Protein AF-A6LJ51-F1 (afdb_monomer_lite)

Organism: Thermosipho melanesiensis (strain DSM 12029 / CIP 104789 / BI429) (NCBI:txid391009)

Radius of gyration: 31.96 Å; chains: 1; bounding box: 92×56×86 Å

Sequence (363 aa):
MKKLIILIITIVSLFVFSISKNEIINISKENPELAWEKFLEYVLENPTDTSIESLGKKIKLKIELKNKNELSFFIREDINGLRNYVKETNPSTYVLNLIDIFFPQIYKMLKNTIEHPAYETFLEDIIFLKIITPRIDVKKAAISLTNFFLKYPTMLTFNVITLFKEKPFSKELGFNILNYIVQNINEFSEKQYPILKRIVDFSKKIGGTYTSKYIQDLEKYVQILNNLENSNVENINLLKSEINNLTIKKNRLISLAEKYSPKATTPLLTPQKDKENQVKHSNNILIILLFILLILIFSFRIIRFYIFYSFGLKTLAAKTYKKIVEKDPMNEEKHLKLAQLYEEAGMYYEALEEYNLIKRLKI

InterPro domains:
  IPR011990 Tetratricopeptide-like helical domain superfamily [G3DSA:1.25.40.10] (282-362)
  IPR011990 Tetratricopeptide-like helical domain superfamily [SSF48452] (306-358)

Foldseek 3Di:
DVVVVVVVVVVVVVVPDPDDPVNLLQCQLPPLVVSLVSLVSNCVVCVPPPCSVLSNVLSVVSVVCVPPPLCSCLSNLPVVSVLVSLVVDQDDPVVLVSCVSSPVCLLVVCQCCQLANDPVCNVSSLSCLSRDAHDYDLLSSLVNVLVVCLVPVVSLDPVSLVSLAPHPCLQVSLQNNVVVCVVCVQVDDPVSLVSSLSSNVSSVSNNYDDDDLLNVLSVLLVVLVVCLVVVVPPDLVVSVVSLVPRPGDRPVSVVSSVVVDDDDDDDDDDDDDDDDDDDDDDDCPVVVVVVVVVVVQCVDLVSVLVVCVVVLVLVSNLVSLVVVCVVPVLDLVSLQVSLVSCVSVVVNVSSVVSVVSSVVSVD

pLDDT: mean 86.5, std 16.35, range [24.02, 98.81]

Structure (mmCIF, N/CA/C/O backbone):
data_AF-A6LJ51-F1
#
_entry.id   AF-A6LJ51-F1
#
loop_
_atom_site.group_PDB
_atom_site.id
_atom_site.type_symbol
_atom_site.label_atom_id
_atom_site.label_alt_id
_atom_site.label_comp_id
_atom_site.label_asym_id
_atom_site.label_entity_id
_atom_site.label_seq_id
_atom_site.pdbx_PDB_ins_code
_atom_site.Cartn_x
_atom_site.Cartn_y
_atom_site.Cartn_z
_atom_site.occupancy
_atom_site.B_iso_or_equiv
_atom_site.auth_seq_id
_atom_site.auth_comp_id
_atom_site.auth_asym_id
_atom_site.auth_atom_id
_atom_site.pdbx_PDB_model_num
ATOM 1 N N . MET A 1 1 ? 38.443 36.590 -46.850 1.00 60.03 1 MET A N 1
ATOM 2 C CA . MET A 1 1 ? 37.109 36.465 -46.215 1.00 60.03 1 MET A CA 1
ATOM 3 C C . MET A 1 1 ? 36.311 35.251 -46.699 1.00 60.03 1 MET A C 1
ATOM 5 O O . MET A 1 1 ? 36.031 34.408 -45.863 1.00 60.03 1 MET A O 1
ATOM 9 N N . LYS A 1 2 ? 36.028 35.058 -48.002 1.00 66.25 2 LYS A N 1
ATOM 10 C CA . LYS A 1 2 ? 35.292 33.864 -48.501 1.00 66.25 2 LYS A CA 1
ATOM 11 C C . LYS A 1 2 ? 35.873 32.507 -48.058 1.00 66.25 2 LYS A C 1
ATOM 13 O O . LYS A 1 2 ? 35.119 31.654 -47.618 1.00 66.25 2 LYS A O 1
ATOM 18 N N . LYS A 1 3 ? 37.200 32.322 -48.104 1.00 70.38 3 LYS A N 1
ATOM 19 C CA . LYS A 1 3 ? 37.853 31.074 -47.652 1.00 70.38 3 LYS A CA 1
ATOM 20 C C . LYS A 1 3 ? 37.710 30.819 -46.143 1.00 70.38 3 LYS A C 1
ATOM 22 O O . LYS A 1 3 ? 37.587 29.674 -45.744 1.00 70.38 3 LYS A O 1
ATOM 27 N N . LEU A 1 4 ? 37.675 31.878 -45.329 1.00 71.44 4 LEU A N 1
ATOM 28 C CA . LEU A 1 4 ? 37.478 31.785 -43.878 1.00 71.44 4 LEU A CA 1
ATOM 29 C C . LEU A 1 4 ? 36.023 31.420 -43.545 1.00 71.44 4 LEU A C 1
ATOM 31 O O . LEU A 1 4 ? 35.783 30.587 -42.687 1.00 71.44 4 LEU A O 1
ATOM 35 N N . ILE A 1 5 ? 35.062 31.994 -44.277 1.00 77.75 5 ILE A N 1
ATOM 36 C CA . ILE A 1 5 ? 33.634 31.673 -44.145 1.00 77.75 5 ILE A CA 1
ATOM 37 C C . ILE A 1 5 ? 33.363 30.226 -44.572 1.00 77.75 5 ILE A C 1
ATOM 39 O O . ILE A 1 5 ? 32.655 29.519 -43.872 1.00 77.75 5 ILE A O 1
ATOM 43 N N . ILE A 1 6 ? 33.966 29.760 -45.671 1.00 78.31 6 ILE A N 1
ATOM 44 C CA . ILE A 1 6 ? 33.846 28.361 -46.108 1.00 78.31 6 ILE A CA 1
ATOM 45 C C . ILE A 1 6 ? 34.468 27.420 -45.074 1.00 78.31 6 ILE A C 1
ATOM 47 O O . ILE A 1 6 ? 33.825 26.443 -44.723 1.00 78.31 6 ILE A O 1
ATOM 51 N N . LEU A 1 7 ? 35.650 27.748 -44.533 1.00 75.44 7 LEU A N 1
ATOM 52 C CA . LEU A 1 7 ? 36.296 26.962 -43.479 1.00 75.44 7 LEU A CA 1
ATOM 53 C C . LEU A 1 7 ? 35.416 26.876 -42.221 1.00 75.44 7 LEU A C 1
ATOM 55 O O . LEU A 1 7 ? 35.225 25.789 -41.686 1.00 75.44 7 LEU A O 1
ATOM 59 N N . ILE A 1 8 ? 34.834 27.999 -41.788 1.00 72.25 8 ILE A N 1
ATOM 60 C CA . ILE A 1 8 ? 33.910 28.052 -40.649 1.00 72.25 8 ILE A CA 1
ATOM 61 C C . ILE A 1 8 ? 32.641 27.249 -40.947 1.00 72.25 8 ILE A C 1
ATOM 63 O O . ILE A 1 8 ? 32.215 26.501 -40.085 1.00 72.25 8 ILE A O 1
ATOM 67 N N . ILE A 1 9 ? 32.069 27.320 -42.152 1.00 68.38 9 ILE A N 1
ATOM 68 C CA . ILE A 1 9 ? 30.890 26.523 -42.532 1.00 68.38 9 ILE A CA 1
ATOM 69 C C . ILE A 1 9 ? 31.222 25.026 -42.577 1.00 68.38 9 ILE A C 1
ATOM 71 O O . ILE A 1 9 ? 30.422 24.232 -42.098 1.00 68.38 9 ILE A O 1
ATOM 75 N N . THR A 1 10 ? 32.400 24.628 -43.072 1.00 60.81 10 THR A N 1
ATOM 76 C CA . THR A 1 10 ? 32.834 23.221 -43.053 1.00 60.81 10 THR A CA 1
ATOM 77 C C . THR A 1 10 ? 33.123 22.718 -41.641 1.00 60.81 10 THR A C 1
ATOM 79 O O . THR A 1 10 ? 32.736 21.606 -41.301 1.00 60.81 10 THR A O 1
ATOM 82 N N . ILE A 1 11 ? 33.738 23.542 -40.788 1.00 59.09 11 ILE A N 1
ATOM 83 C CA . ILE A 1 11 ? 33.973 23.210 -39.377 1.00 59.09 11 ILE A CA 1
ATOM 84 C C . ILE A 1 11 ? 32.634 23.120 -38.643 1.00 59.09 11 ILE A C 1
ATOM 86 O O . ILE A 1 11 ? 32.387 22.140 -37.958 1.00 59.09 11 ILE A O 1
ATOM 90 N N . VAL A 1 12 ? 31.728 24.077 -38.847 1.00 55.81 12 VAL A N 1
ATOM 91 C CA . VAL A 1 12 ? 30.377 24.048 -38.277 1.00 55.81 12 VAL A CA 1
ATOM 92 C C . VAL A 1 12 ? 29.622 22.814 -38.772 1.00 55.81 12 VAL A C 1
ATOM 94 O O . VAL A 1 12 ? 29.048 22.128 -37.943 1.00 55.81 12 VAL A O 1
ATOM 97 N N . SER A 1 13 ? 29.704 22.436 -40.055 1.00 53.69 13 SER A N 1
ATOM 98 C CA . SER A 1 13 ? 29.078 21.206 -40.575 1.00 53.69 13 SER A CA 1
ATOM 99 C C . SER A 1 13 ? 29.668 19.906 -40.019 1.00 53.69 13 SER A C 1
ATOM 101 O O . SER A 1 13 ? 28.963 18.908 -39.986 1.00 53.69 13 SER A O 1
ATOM 103 N N . LEU A 1 14 ? 30.922 19.917 -39.551 1.00 51.31 14 LEU A N 1
ATOM 104 C CA . LEU A 1 14 ? 31.523 18.790 -38.825 1.00 51.31 14 LEU A CA 1
ATOM 105 C C . LEU A 1 14 ? 31.030 18.705 -37.368 1.00 51.31 14 LEU A C 1
ATOM 107 O O . LEU A 1 14 ? 31.178 17.663 -36.742 1.00 51.31 14 LEU A O 1
ATOM 111 N N . PHE A 1 15 ? 30.439 19.781 -36.835 1.00 50.44 15 PHE A N 1
ATOM 112 C CA . PHE A 1 15 ? 29.876 19.854 -35.482 1.00 50.44 15 PHE A CA 1
ATOM 113 C C . PHE A 1 15 ? 28.337 19.883 -35.446 1.00 50.44 15 PHE A C 1
ATOM 115 O O . PHE A 1 15 ? 27.762 19.837 -34.358 1.00 50.44 15 PHE A O 1
ATOM 122 N N . VAL A 1 16 ? 27.645 19.966 -36.590 1.00 48.97 16 VAL A N 1
ATOM 123 C CA . VAL A 1 16 ? 26.177 19.918 -36.618 1.00 48.97 16 VAL A CA 1
ATOM 124 C C . VAL A 1 16 ? 25.738 18.457 -36.741 1.00 48.97 16 VAL A C 1
ATOM 126 O O . VAL A 1 16 ? 25.918 17.841 -37.785 1.00 48.97 16 VAL A O 1
ATOM 129 N N . PHE A 1 17 ? 25.119 17.960 -35.667 1.00 56.97 17 PHE A N 1
ATOM 130 C CA . PHE A 1 17 ? 24.473 16.648 -35.508 1.00 56.97 17 PHE A CA 1
ATOM 131 C C . PHE A 1 17 ? 25.350 15.472 -35.052 1.00 56.97 17 PHE A C 1
ATOM 133 O O . PHE A 1 17 ? 25.113 14.349 -35.493 1.00 56.97 17 PHE A O 1
ATOM 140 N N . SER A 1 18 ? 26.277 15.663 -34.102 1.00 67.81 18 SER A N 1
ATOM 141 C CA . SER A 1 18 ? 26.641 14.513 -33.261 1.00 67.81 18 SER A CA 1
ATOM 142 C C . SER A 1 18 ? 25.390 14.086 -32.490 1.00 67.81 18 SER A C 1
ATOM 144 O O . SER A 1 18 ? 24.811 14.863 -31.723 1.00 67.81 18 SER A O 1
ATOM 146 N N . ILE A 1 19 ? 24.897 12.883 -32.778 1.00 82.38 19 ILE A N 1
ATOM 147 C CA . ILE A 1 19 ? 23.654 12.405 -32.182 1.00 82.38 19 ILE A CA 1
ATOM 148 C C . ILE A 1 19 ? 23.855 12.225 -30.680 1.00 82.38 19 ILE A C 1
ATOM 150 O O . ILE A 1 19 ? 24.812 11.597 -30.228 1.00 82.38 19 ILE A O 1
ATOM 154 N N . SER A 1 20 ? 22.965 12.789 -29.871 1.00 89.38 20 SER A N 1
ATOM 155 C CA . SER A 1 20 ? 23.121 12.692 -28.423 1.00 89.38 20 SER A CA 1
ATOM 156 C C . SER A 1 20 ? 22.615 11.351 -27.893 1.00 89.38 20 SER A C 1
ATOM 158 O O . SER A 1 20 ? 21.686 10.734 -28.421 1.00 89.38 20 SER A 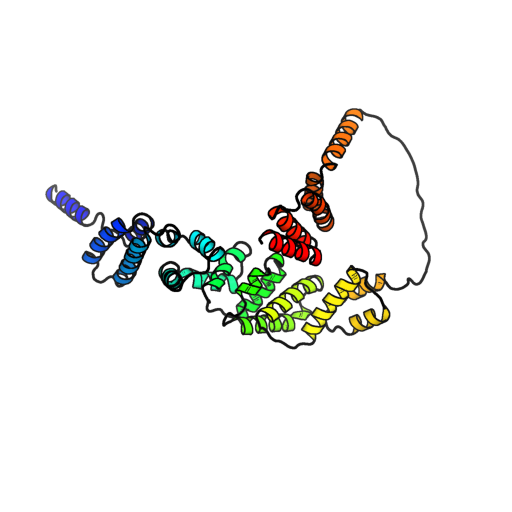O 1
ATOM 160 N N . LYS A 1 21 ? 23.145 10.932 -26.740 1.00 90.69 21 LYS A N 1
ATOM 161 C CA . LYS A 1 21 ? 22.642 9.754 -26.022 1.00 90.69 21 LYS A CA 1
ATOM 162 C C . LYS A 1 21 ? 21.133 9.813 -25.759 1.00 90.69 21 LYS A C 1
ATOM 164 O O . LYS A 1 21 ? 20.436 8.807 -25.861 1.00 90.69 21 LYS A O 1
ATOM 169 N N . ASN A 1 22 ? 20.627 10.994 -25.406 1.00 92.06 22 ASN A N 1
ATOM 170 C CA . ASN A 1 22 ? 19.210 11.191 -25.109 1.00 92.06 22 ASN A CA 1
ATOM 171 C C . ASN A 1 22 ? 18.344 11.062 -26.367 1.00 92.06 22 ASN A C 1
ATOM 173 O O . ASN A 1 22 ? 17.251 10.503 -26.291 1.00 92.06 22 ASN A O 1
ATOM 177 N N . GLU A 1 23 ? 18.838 11.521 -27.517 1.00 92.94 23 GLU A N 1
ATOM 178 C CA . GLU A 1 23 ? 18.173 11.318 -28.806 1.00 92.94 23 GLU A CA 1
ATOM 179 C C . GLU A 1 23 ? 18.097 9.833 -29.152 1.00 92.94 23 GLU A C 1
ATOM 181 O O . GLU A 1 23 ? 17.008 9.347 -29.446 1.00 92.94 23 GLU A O 1
ATOM 186 N N . ILE A 1 24 ? 19.192 9.081 -29.000 1.00 95.19 24 ILE A N 1
ATOM 187 C CA . ILE A 1 24 ? 19.196 7.621 -29.203 1.00 95.19 24 ILE A CA 1
ATOM 188 C C . ILE A 1 24 ? 18.179 6.938 -28.282 1.00 95.19 24 ILE A C 1
ATOM 190 O O . ILE A 1 24 ? 17.400 6.093 -28.727 1.00 95.19 24 ILE A O 1
ATOM 194 N N . ILE A 1 25 ? 18.144 7.314 -26.999 1.00 93.81 25 ILE A N 1
ATOM 195 C CA . ILE A 1 25 ? 17.174 6.774 -26.037 1.00 93.81 25 ILE A CA 1
ATOM 196 C C . ILE A 1 25 ? 15.740 7.067 -26.491 1.00 93.81 25 ILE A C 1
ATOM 198 O O . ILE A 1 25 ? 14.900 6.169 -26.429 1.00 93.81 25 ILE A O 1
ATOM 202 N N . ASN A 1 26 ? 15.454 8.280 -26.962 1.00 94.81 26 ASN A N 1
ATOM 203 C CA . ASN A 1 26 ? 14.120 8.655 -27.427 1.00 94.81 26 ASN A CA 1
ATOM 204 C C . ASN A 1 26 ? 13.730 7.900 -28.703 1.00 94.81 26 ASN A C 1
ATOM 206 O O . ASN A 1 26 ? 12.670 7.279 -28.717 1.00 94.81 26 ASN A O 1
ATOM 210 N N . ILE A 1 27 ? 14.612 7.841 -29.706 1.00 95.81 27 ILE A N 1
ATOM 211 C CA . ILE A 1 27 ? 14.395 7.054 -30.931 1.00 95.81 27 ILE A CA 1
ATOM 212 C C . ILE A 1 27 ? 14.143 5.586 -30.569 1.00 95.81 27 ILE A C 1
ATOM 214 O O . ILE A 1 27 ? 13.222 4.972 -31.097 1.00 95.81 27 ILE A O 1
ATOM 218 N N . SER A 1 28 ? 14.876 5.029 -29.598 1.00 96.12 28 SER A N 1
ATOM 219 C CA . SER A 1 28 ? 14.721 3.623 -29.195 1.00 96.12 28 SER A CA 1
ATOM 220 C C . SER A 1 28 ? 13.341 3.278 -28.630 1.00 96.12 28 SER A C 1
ATOM 222 O O . SER A 1 28 ? 13.012 2.098 -28.530 1.00 96.12 28 SER A O 1
ATOM 224 N N . LYS A 1 29 ? 12.543 4.270 -28.212 1.00 95.38 29 LYS A N 1
ATOM 225 C CA . LYS A 1 29 ? 11.173 4.052 -27.723 1.00 95.38 29 LYS A CA 1
ATOM 226 C C . LYS A 1 29 ? 10.162 3.862 -28.851 1.00 95.38 29 LYS A C 1
ATOM 228 O O . LYS A 1 29 ? 9.100 3.295 -28.605 1.00 95.38 29 LYS A O 1
ATOM 233 N N . GLU A 1 30 ? 10.503 4.302 -30.058 1.00 94.00 30 GLU A N 1
ATOM 234 C CA . GLU A 1 30 ? 9.640 4.255 -31.240 1.00 94.00 30 GLU A CA 1
ATOM 235 C C . GLU A 1 30 ? 10.188 3.285 -32.290 1.00 94.00 30 GLU A C 1
ATOM 237 O O . GLU A 1 30 ? 9.464 2.418 -32.776 1.00 94.00 30 GLU A O 1
ATOM 242 N N . ASN A 1 31 ? 11.483 3.386 -32.594 1.00 95.75 31 ASN A N 1
ATOM 243 C CA . ASN A 1 31 ? 12.178 2.564 -33.575 1.00 95.75 31 ASN A CA 1
ATOM 244 C C . ASN A 1 31 ? 13.532 2.061 -33.023 1.00 95.75 31 ASN A C 1
ATOM 246 O O . ASN A 1 31 ? 14.568 2.702 -33.220 1.00 95.75 31 ASN A O 1
ATOM 250 N N . PRO A 1 32 ? 13.546 0.904 -32.330 1.00 96.25 32 PRO A N 1
ATOM 251 C CA . PRO A 1 32 ? 14.765 0.314 -31.776 1.00 96.25 32 PRO A CA 1
ATOM 252 C C . PRO A 1 32 ? 15.856 -0.012 -32.807 1.00 96.25 32 PRO A C 1
ATOM 254 O O . PRO A 1 32 ? 17.032 0.036 -32.463 1.00 96.25 32 PRO A O 1
ATOM 257 N N . GLU A 1 33 ? 15.488 -0.335 -34.050 1.00 96.75 33 GLU A N 1
ATOM 258 C CA . GLU A 1 33 ? 16.441 -0.669 -35.122 1.00 96.75 33 GLU A CA 1
ATOM 259 C C . GLU A 1 33 ? 17.181 0.582 -35.596 1.00 96.75 33 GLU A C 1
ATOM 261 O O . GLU A 1 33 ? 18.410 0.602 -35.605 1.00 96.75 33 GLU A O 1
ATOM 266 N N . LEU A 1 34 ? 16.447 1.668 -35.859 1.00 96.44 34 LEU A N 1
ATOM 267 C CA . LEU A 1 34 ? 17.058 2.962 -36.169 1.00 96.44 34 LEU A CA 1
ATOM 268 C C . LEU A 1 34 ? 17.919 3.464 -35.001 1.00 96.44 34 LEU A C 1
ATOM 270 O O . LEU A 1 34 ? 19.009 3.994 -35.202 1.00 96.44 34 LEU A O 1
ATOM 274 N N . ALA A 1 35 ? 17.460 3.267 -33.763 1.00 96.75 35 ALA A N 1
ATOM 275 C CA . ALA A 1 35 ? 18.247 3.622 -32.587 1.00 96.75 35 ALA A CA 1
ATOM 276 C C . ALA A 1 35 ? 19.558 2.831 -32.493 1.00 96.75 35 ALA A C 1
ATOM 278 O O . ALA A 1 35 ? 20.544 3.365 -31.994 1.00 96.75 35 ALA A O 1
ATOM 279 N N . TRP A 1 36 ? 19.585 1.580 -32.959 1.00 97.25 36 TRP A N 1
ATOM 280 C CA . TRP A 1 36 ? 20.800 0.769 -32.995 1.00 97.25 36 TRP A CA 1
ATOM 281 C C . TRP A 1 36 ? 21.810 1.292 -34.013 1.00 97.25 36 TRP A C 1
ATOM 283 O O . TRP A 1 36 ? 22.983 1.423 -33.678 1.00 97.25 36 TRP A O 1
ATOM 293 N N . GLU A 1 37 ? 21.362 1.667 -35.211 1.00 96.00 37 GLU A N 1
ATOM 294 C CA . GLU A 1 37 ? 22.224 2.306 -36.217 1.00 96.00 37 GLU A CA 1
ATOM 295 C C . GLU A 1 37 ? 22.860 3.587 -35.658 1.00 96.00 37 GLU A C 1
ATOM 297 O O . GLU A 1 37 ? 24.080 3.750 -35.680 1.00 96.00 37 GLU A O 1
ATOM 302 N N . LYS A 1 38 ? 22.041 4.443 -35.036 1.00 94.38 38 LYS A N 1
ATOM 303 C CA . LYS A 1 38 ? 22.495 5.681 -34.388 1.00 94.38 38 LYS A CA 1
ATOM 304 C C . LYS A 1 38 ? 23.388 5.461 -33.174 1.00 94.38 38 LYS A C 1
ATOM 306 O O . LYS A 1 38 ? 24.302 6.240 -32.922 1.00 94.38 38 LYS A O 1
ATOM 311 N N . PHE A 1 39 ? 23.163 4.382 -32.438 1.00 96.19 39 PHE A N 1
ATOM 312 C CA . PHE A 1 39 ? 24.039 3.976 -31.351 1.00 96.19 39 PHE A CA 1
ATOM 313 C C . PHE A 1 39 ? 25.430 3.574 -31.853 1.00 96.19 39 PHE A C 1
ATOM 315 O O . PHE A 1 39 ? 26.415 3.971 -31.239 1.00 96.19 39 PHE A O 1
ATOM 322 N N . LEU A 1 40 ? 25.539 2.840 -32.965 1.00 94.38 40 LEU A N 1
ATOM 323 C CA . LEU A 1 40 ? 26.843 2.464 -33.526 1.00 94.38 40 LEU A CA 1
ATOM 324 C C . LEU A 1 40 ? 27.647 3.689 -33.987 1.00 94.38 40 LEU A C 1
ATOM 326 O O . LEU A 1 40 ? 28.847 3.745 -33.722 1.00 94.38 40 LEU A O 1
ATOM 330 N N . GLU A 1 41 ? 26.989 4.679 -34.602 1.00 92.00 41 GLU A N 1
ATOM 331 C CA . GLU A 1 41 ? 27.598 5.983 -34.923 1.00 92.00 41 GLU A CA 1
ATOM 332 C C . GLU A 1 41 ? 28.155 6.650 -33.648 1.00 92.00 41 GLU A C 1
ATOM 334 O O . GLU A 1 41 ? 29.338 6.986 -33.579 1.00 92.00 41 GLU A O 1
ATOM 339 N N . TYR A 1 42 ? 27.341 6.731 -32.589 1.00 92.88 42 TYR A N 1
ATOM 340 C CA . TYR A 1 42 ? 27.734 7.329 -31.308 1.00 92.88 42 TYR A CA 1
ATOM 341 C C . TYR A 1 42 ? 28.933 6.643 -30.640 1.00 92.88 42 TYR A C 1
ATOM 343 O O . TYR A 1 42 ? 29.777 7.323 -30.055 1.00 92.88 42 TYR A O 1
ATOM 351 N N . VAL A 1 43 ? 29.025 5.310 -30.716 1.00 93.38 43 VAL A N 1
ATOM 352 C CA . VAL A 1 43 ? 30.141 4.536 -30.138 1.00 93.38 43 VAL A CA 1
ATOM 353 C C . VAL A 1 43 ? 31.472 4.888 -30.797 1.00 93.38 43 VAL A C 1
ATOM 355 O O . VAL A 1 43 ? 32.483 4.989 -30.102 1.00 93.38 43 VAL A O 1
ATOM 358 N N . LEU A 1 44 ? 31.478 5.083 -32.118 1.00 90.06 44 LEU A N 1
ATOM 359 C CA . LEU A 1 44 ? 32.683 5.462 -32.858 1.00 90.06 44 LEU A CA 1
ATOM 360 C C . LEU A 1 44 ? 33.152 6.873 -32.488 1.00 90.06 44 LEU A C 1
ATOM 362 O O . LEU A 1 44 ? 34.354 7.112 -32.385 1.00 90.06 44 LEU A O 1
ATOM 366 N N . GLU A 1 45 ? 32.210 7.787 -32.258 1.00 88.88 45 GLU A N 1
ATOM 367 C CA . GLU A 1 45 ? 32.498 9.171 -31.872 1.00 88.88 45 GLU A CA 1
ATOM 368 C C . GLU A 1 45 ? 32.909 9.311 -30.397 1.00 88.88 45 GLU A C 1
ATOM 370 O O . GLU A 1 45 ? 33.682 10.206 -30.055 1.00 88.88 45 GLU A O 1
ATOM 375 N N . ASN A 1 46 ? 32.426 8.426 -29.516 1.00 90.00 46 ASN A N 1
ATOM 376 C CA . ASN A 1 46 ? 32.573 8.550 -28.061 1.00 90.00 46 ASN A CA 1
ATOM 377 C C . ASN A 1 46 ? 33.116 7.268 -27.391 1.00 90.00 46 ASN A C 1
ATOM 379 O O . ASN A 1 46 ? 32.524 6.792 -26.422 1.00 90.00 46 ASN A O 1
ATOM 383 N N . PRO A 1 47 ? 34.257 6.699 -27.825 1.00 88.06 47 PRO A N 1
ATOM 384 C CA . PRO A 1 47 ? 34.700 5.358 -27.416 1.00 88.06 47 PRO A CA 1
ATOM 385 C C . PRO A 1 47 ? 35.011 5.202 -25.917 1.00 88.06 47 PRO A C 1
ATOM 387 O O . PRO A 1 47 ? 35.129 4.082 -25.424 1.00 88.06 47 PRO A O 1
ATOM 390 N N . THR A 1 48 ? 35.164 6.305 -25.180 1.00 91.00 48 THR A N 1
ATOM 391 C CA . THR A 1 48 ? 35.445 6.316 -23.737 1.00 91.00 48 THR A CA 1
ATOM 392 C C . THR A 1 48 ? 34.193 6.486 -22.865 1.00 91.00 48 THR A C 1
ATOM 394 O O . THR A 1 48 ? 34.313 6.476 -21.638 1.00 91.00 48 THR A O 1
ATOM 397 N N . ASP A 1 49 ? 32.995 6.630 -23.451 1.00 90.00 49 ASP A N 1
ATOM 398 C CA . ASP A 1 49 ? 31.743 6.738 -22.692 1.00 90.00 49 ASP A CA 1
ATOM 399 C C . ASP A 1 49 ? 31.402 5.400 -22.017 1.00 90.00 49 ASP A C 1
ATOM 401 O O . ASP A 1 49 ? 31.028 4.409 -22.648 1.00 90.00 49 ASP A O 1
ATOM 405 N N . THR A 1 50 ? 31.476 5.391 -20.688 1.00 92.38 50 THR A N 1
ATOM 406 C CA . THR A 1 50 ? 31.232 4.211 -19.848 1.00 92.38 50 THR A CA 1
ATOM 407 C C . THR A 1 50 ? 29.789 3.707 -19.900 1.00 92.38 50 THR A C 1
ATOM 409 O O . THR A 1 50 ? 29.512 2.582 -19.485 1.00 92.38 50 THR A O 1
ATOM 412 N N . SER A 1 51 ? 28.849 4.503 -20.415 1.00 91.12 51 SER A N 1
ATOM 413 C CA . SER A 1 51 ? 27.442 4.121 -20.540 1.00 91.12 51 SER A CA 1
ATOM 414 C C . SER A 1 51 ? 27.114 3.347 -21.821 1.00 91.12 51 SER A C 1
ATOM 416 O O . SER A 1 51 ? 26.026 2.763 -21.890 1.00 91.12 51 SER A O 1
ATOM 418 N N . ILE A 1 52 ? 28.045 3.270 -22.783 1.00 93.44 52 ILE A N 1
ATOM 419 C CA . ILE A 1 52 ? 27.874 2.586 -24.078 1.00 93.44 52 ILE A CA 1
ATOM 420 C C . ILE A 1 52 ? 27.381 1.150 -23.910 1.00 93.44 52 ILE A C 1
ATOM 422 O O . ILE A 1 52 ? 26.401 0.760 -24.544 1.00 93.44 52 ILE A O 1
ATOM 426 N N . GLU A 1 53 ? 28.003 0.371 -23.025 1.00 93.00 53 GLU A N 1
ATOM 427 C CA . GLU A 1 53 ? 27.639 -1.035 -22.823 1.00 93.00 53 GLU A CA 1
ATOM 428 C C . GLU A 1 53 ? 26.187 -1.176 -22.342 1.00 93.00 53 GLU A C 1
ATOM 430 O O . GLU A 1 53 ? 25.396 -1.944 -22.897 1.00 93.00 53 GLU A O 1
ATOM 435 N N . SER A 1 54 ? 25.809 -0.378 -21.339 1.00 93.25 54 SER A N 1
ATOM 436 C CA . SER A 1 54 ? 24.461 -0.401 -20.765 1.00 93.25 54 SER A CA 1
ATOM 437 C C . SER A 1 54 ? 23.395 0.035 -21.775 1.00 93.25 54 SER A C 1
ATOM 439 O O . SER A 1 54 ? 22.322 -0.572 -21.853 1.00 93.25 54 SER A O 1
ATOM 441 N N . LEU A 1 55 ? 23.708 1.046 -22.590 1.00 94.38 55 LEU A N 1
ATOM 442 C CA . LEU A 1 55 ? 22.823 1.571 -23.619 1.00 94.38 55 LEU A CA 1
ATOM 443 C C . LEU A 1 55 ? 22.640 0.568 -24.758 1.00 94.38 55 LEU A C 1
ATOM 445 O O . LEU A 1 55 ? 21.503 0.253 -25.109 1.00 94.38 55 LEU A O 1
ATOM 449 N N . GLY A 1 56 ? 23.735 0.008 -25.275 1.00 95.94 56 GLY A N 1
ATOM 450 C CA . GLY A 1 56 ? 23.699 -1.005 -26.328 1.00 95.94 56 GLY A CA 1
ATOM 451 C C . GLY A 1 56 ? 22.912 -2.241 -25.902 1.00 95.94 56 GLY A C 1
ATOM 452 O O . GLY A 1 56 ? 22.042 -2.707 -26.641 1.00 95.94 56 GLY A O 1
ATOM 453 N N . LYS A 1 57 ? 23.125 -2.723 -24.669 1.00 95.94 57 LYS A N 1
ATOM 454 C CA . LYS A 1 57 ? 22.343 -3.829 -24.098 1.00 95.94 57 LYS A CA 1
ATOM 455 C C . LYS A 1 57 ? 20.850 -3.500 -24.052 1.00 95.94 57 LYS A C 1
ATOM 457 O O . LYS A 1 57 ? 20.033 -4.325 -24.460 1.00 95.94 57 LYS A O 1
ATOM 462 N N . LYS A 1 58 ? 20.484 -2.301 -23.588 1.00 96.19 58 LYS A N 1
ATOM 463 C CA . LYS A 1 58 ? 19.083 -1.865 -23.504 1.00 96.19 58 LYS A CA 1
ATOM 464 C C . LYS A 1 58 ? 18.428 -1.791 -24.888 1.00 96.19 58 LYS A C 1
ATOM 466 O O . LYS A 1 58 ? 17.322 -2.301 -25.047 1.00 96.19 58 LYS A O 1
ATOM 471 N N . ILE A 1 59 ? 19.102 -1.219 -25.890 1.00 97.31 59 ILE A N 1
ATOM 472 C CA . ILE A 1 59 ? 18.584 -1.121 -27.269 1.00 97.31 59 ILE A CA 1
ATOM 473 C C . ILE A 1 59 ? 18.409 -2.513 -27.881 1.00 97.31 59 ILE A C 1
ATOM 475 O O . ILE A 1 59 ? 17.350 -2.811 -28.431 1.00 97.31 59 ILE A O 1
ATOM 479 N N . LYS A 1 60 ? 19.399 -3.397 -27.721 1.00 97.19 60 LYS A N 1
ATOM 480 C CA . LYS A 1 60 ? 19.327 -4.767 -28.240 1.00 97.19 60 LYS A CA 1
ATOM 481 C C . LYS A 1 60 ? 18.153 -5.550 -27.650 1.00 97.19 60 LYS A C 1
ATOM 483 O O . LYS A 1 60 ? 17.409 -6.180 -28.396 1.00 97.19 60 LYS A O 1
ATOM 488 N N . LEU A 1 61 ? 17.916 -5.428 -26.343 1.00 97.19 61 LEU A N 1
ATOM 489 C CA . LEU A 1 61 ? 16.736 -6.016 -25.703 1.00 97.19 61 LEU A CA 1
ATOM 490 C C . LEU A 1 61 ? 15.426 -5.458 -26.280 1.00 97.19 61 LEU A C 1
ATOM 492 O O . LEU A 1 61 ? 14.482 -6.215 -26.479 1.00 97.19 61 LEU A O 1
ATOM 496 N N . LYS A 1 62 ? 15.348 -4.159 -26.601 1.00 97.19 62 LYS A N 1
ATOM 497 C CA . LYS A 1 62 ? 14.152 -3.596 -27.255 1.00 97.19 62 LYS A CA 1
ATOM 498 C C . LYS A 1 62 ? 13.912 -4.191 -28.644 1.00 97.19 62 LYS A C 1
ATOM 500 O O . LYS A 1 62 ? 12.762 -4.463 -28.977 1.00 97.19 62 LYS A O 1
ATOM 505 N N . ILE A 1 63 ? 14.968 -4.433 -29.425 1.00 96.75 63 ILE A N 1
ATOM 506 C CA . ILE A 1 63 ? 14.870 -5.107 -30.732 1.00 96.75 63 ILE A CA 1
ATOM 507 C C . ILE A 1 63 ? 14.325 -6.532 -30.559 1.00 96.75 63 ILE A C 1
ATOM 509 O O . ILE A 1 63 ? 13.387 -6.918 -31.254 1.00 96.75 63 ILE A O 1
ATOM 513 N N . GLU A 1 64 ? 14.835 -7.291 -29.585 1.00 95.50 64 GLU A N 1
ATOM 514 C CA . GLU A 1 64 ? 14.358 -8.653 -29.284 1.00 95.50 64 GLU A CA 1
ATOM 515 C C . GLU A 1 64 ? 12.876 -8.698 -28.866 1.00 95.50 64 GLU A C 1
ATOM 517 O O . GLU A 1 64 ? 12.187 -9.700 -29.077 1.00 95.50 64 GLU A O 1
ATOM 522 N N . LEU A 1 65 ? 12.367 -7.612 -28.278 1.00 95.56 65 LEU A N 1
ATOM 523 C CA . LEU A 1 65 ? 10.979 -7.486 -27.830 1.00 95.56 65 LEU A CA 1
ATOM 524 C C . LEU A 1 65 ? 10.023 -6.964 -28.914 1.00 95.56 65 LEU A C 1
ATOM 526 O O . LEU A 1 65 ? 8.814 -7.004 -28.694 1.00 95.56 65 LEU A O 1
ATOM 530 N N . LYS A 1 66 ? 10.516 -6.511 -30.077 1.00 91.94 66 LYS A N 1
ATOM 531 C CA . LYS A 1 66 ? 9.716 -5.832 -31.120 1.00 91.94 66 LYS A CA 1
ATOM 532 C C . LYS A 1 66 ? 8.472 -6.614 -31.553 1.00 91.94 66 LYS A C 1
ATOM 534 O O . LYS A 1 66 ? 7.423 -6.018 -31.769 1.00 91.94 66 LYS A O 1
ATOM 539 N N . ASN A 1 67 ? 8.574 -7.939 -31.626 1.00 90.00 67 ASN A N 1
ATOM 540 C CA . ASN A 1 67 ? 7.487 -8.809 -32.088 1.00 90.00 67 ASN A CA 1
ATOM 541 C C . ASN A 1 67 ? 6.585 -9.336 -30.952 1.00 90.00 67 ASN A C 1
ATOM 543 O O . ASN A 1 67 ? 5.704 -10.155 -31.203 1.00 90.00 67 ASN A O 1
ATOM 547 N N . LYS A 1 68 ? 6.805 -8.900 -29.703 1.00 92.00 68 LYS A N 1
ATOM 548 C CA . LYS A 1 68 ? 6.048 -9.326 -28.514 1.00 92.00 68 LYS A CA 1
ATOM 549 C C . LYS A 1 68 ? 5.114 -8.206 -28.066 1.00 92.00 68 LYS A C 1
ATOM 551 O O . LYS A 1 68 ? 5.474 -7.375 -27.228 1.00 92.00 68 LYS A O 1
ATOM 556 N N . ASN A 1 69 ? 3.915 -8.165 -28.642 1.00 87.94 69 ASN A N 1
ATOM 557 C CA . ASN A 1 69 ? 2.948 -7.081 -28.430 1.00 87.94 69 ASN A CA 1
ATOM 558 C C . ASN A 1 69 ? 2.616 -6.860 -26.944 1.00 87.94 69 ASN A C 1
ATOM 560 O O . ASN A 1 69 ? 2.546 -5.714 -26.483 1.00 87.94 69 ASN A O 1
ATOM 564 N N . GLU A 1 70 ? 2.489 -7.944 -26.182 1.00 90.38 70 GLU A N 1
ATOM 565 C CA . GLU A 1 70 ? 2.202 -7.947 -24.747 1.00 90.38 70 GLU A CA 1
ATOM 566 C C . GLU A 1 70 ? 3.321 -7.328 -23.895 1.00 90.38 70 GLU A C 1
ATOM 568 O O . GLU A 1 70 ? 3.061 -6.852 -22.792 1.00 90.38 70 GLU A O 1
ATOM 573 N N . LEU A 1 71 ? 4.549 -7.264 -24.421 1.00 94.44 71 LEU A N 1
ATOM 574 C CA . LEU A 1 71 ? 5.731 -6.697 -23.763 1.00 94.44 71 LEU A CA 1
ATOM 575 C C . LEU A 1 71 ? 6.146 -5.336 -24.347 1.00 94.44 71 LEU A C 1
ATOM 577 O O . LEU A 1 71 ? 7.181 -4.780 -23.976 1.00 94.44 71 LEU A O 1
ATOM 581 N N . SER A 1 72 ? 5.329 -4.754 -25.230 1.00 94.00 72 SER A N 1
ATOM 582 C CA . SER A 1 72 ? 5.643 -3.495 -25.923 1.00 94.00 72 SER A CA 1
ATOM 583 C C . SER A 1 72 ? 5.849 -2.292 -24.987 1.00 94.00 72 SER A C 1
ATOM 585 O O . SER A 1 72 ? 6.497 -1.313 -25.361 1.00 94.00 72 SER A O 1
ATOM 587 N N . PHE A 1 73 ? 5.360 -2.365 -23.745 1.00 95.69 73 PHE A N 1
ATOM 588 C CA . PHE A 1 73 ? 5.600 -1.346 -22.721 1.00 95.69 73 PHE A CA 1
ATOM 589 C C . PHE A 1 73 ? 7.082 -1.232 -22.319 1.00 95.69 73 PHE A C 1
ATOM 591 O O . PHE A 1 73 ? 7.511 -0.148 -21.931 1.00 95.69 73 PHE A O 1
ATOM 598 N N . PHE A 1 74 ? 7.892 -2.290 -22.465 1.00 97.00 74 PHE A N 1
ATOM 599 C CA . PHE A 1 74 ? 9.345 -2.213 -22.254 1.00 97.00 74 PHE A CA 1
ATOM 600 C C . PHE A 1 74 ? 10.037 -1.352 -23.312 1.00 97.00 74 PHE A C 1
ATOM 602 O O . PHE A 1 74 ? 10.962 -0.605 -22.997 1.00 97.00 74 PHE A O 1
ATOM 609 N N . ILE A 1 75 ? 9.568 -1.423 -24.562 1.00 96.00 75 ILE A N 1
ATOM 610 C CA . ILE A 1 75 ? 10.120 -0.639 -25.673 1.00 96.00 75 ILE A CA 1
ATOM 611 C C . ILE A 1 75 ? 9.868 0.846 -25.415 1.00 96.00 75 ILE A C 1
ATOM 613 O O . ILE A 1 75 ? 10.810 1.641 -25.388 1.00 96.00 75 ILE A O 1
ATOM 617 N N . ARG A 1 76 ? 8.607 1.191 -25.126 1.00 95.12 76 ARG A N 1
ATOM 618 C CA . ARG A 1 76 ? 8.173 2.564 -24.828 1.00 95.12 76 ARG A CA 1
ATOM 619 C C . ARG A 1 76 ? 8.647 3.085 -23.468 1.00 95.12 76 ARG A C 1
ATOM 621 O O . ARG A 1 76 ? 8.570 4.285 -23.226 1.00 95.12 76 ARG A O 1
ATOM 628 N N . GLU A 1 77 ? 9.145 2.203 -22.600 1.00 95.06 77 GLU A N 1
ATOM 629 C CA . GLU A 1 77 ? 9.444 2.493 -21.189 1.00 95.06 77 GLU A CA 1
ATOM 630 C C . GLU A 1 77 ? 8.220 3.068 -20.453 1.00 95.06 77 GLU A C 1
ATOM 632 O O . GLU A 1 77 ? 8.311 3.996 -19.651 1.00 95.06 77 GLU A O 1
ATOM 637 N N . ASP A 1 78 ? 7.051 2.495 -20.748 1.00 95.75 78 ASP A N 1
ATOM 638 C CA . ASP A 1 78 ? 5.753 2.922 -20.237 1.00 95.75 78 ASP A CA 1
ATOM 639 C C . ASP A 1 78 ? 5.415 2.216 -18.917 1.00 95.75 78 ASP A C 1
ATOM 641 O O . ASP A 1 78 ? 5.068 1.030 -18.873 1.00 95.75 78 ASP A O 1
ATOM 645 N N . ILE A 1 79 ? 5.490 2.975 -17.823 1.00 95.06 79 ILE A N 1
ATOM 646 C CA . ILE A 1 79 ? 5.218 2.473 -16.474 1.00 95.06 79 ILE A CA 1
ATOM 647 C C . ILE A 1 79 ? 3.739 2.106 -16.277 1.00 95.06 79 ILE A C 1
ATOM 649 O O . ILE A 1 79 ? 3.435 1.208 -15.492 1.00 95.06 79 ILE A O 1
ATOM 653 N N . ASN A 1 80 ? 2.817 2.763 -16.991 1.00 94.50 80 ASN A N 1
ATOM 654 C CA . ASN A 1 80 ? 1.387 2.468 -16.908 1.00 94.50 80 ASN A CA 1
ATOM 655 C C . ASN A 1 80 ? 1.090 1.137 -17.604 1.00 94.50 80 ASN A C 1
ATOM 657 O O . ASN A 1 80 ? 0.361 0.305 -17.062 1.00 94.50 80 ASN A O 1
ATOM 661 N N . GLY A 1 81 ? 1.722 0.900 -18.756 1.00 95.44 81 GLY A N 1
ATOM 662 C CA . GLY A 1 81 ? 1.719 -0.395 -19.431 1.00 95.44 81 GLY A CA 1
ATOM 663 C C . GLY A 1 81 ? 2.233 -1.517 -18.527 1.00 95.44 81 GLY A C 1
ATOM 664 O O . GLY A 1 81 ? 1.554 -2.533 -18.370 1.00 95.44 81 GLY A O 1
ATOM 665 N N . LEU A 1 82 ? 3.362 -1.303 -17.840 1.00 96.50 82 LEU A N 1
ATOM 666 C CA . LEU A 1 82 ? 3.865 -2.260 -16.849 1.00 96.50 82 LEU A CA 1
ATOM 667 C C . LEU A 1 82 ? 2.870 -2.465 -15.694 1.00 96.50 82 LEU A C 1
ATOM 669 O O . LEU A 1 82 ? 2.647 -3.598 -15.267 1.00 96.50 82 LEU A O 1
ATOM 673 N N . ARG A 1 83 ? 2.255 -1.393 -15.180 1.00 94.69 83 ARG A N 1
ATOM 674 C CA . ARG A 1 83 ? 1.265 -1.483 -14.098 1.00 94.69 83 ARG A CA 1
ATOM 675 C C . ARG A 1 83 ? 0.095 -2.381 -14.494 1.00 94.69 83 ARG A C 1
ATOM 677 O O . ARG A 1 83 ? -0.295 -3.246 -13.714 1.00 94.69 83 ARG A O 1
ATOM 684 N N . ASN A 1 84 ? -0.440 -2.197 -15.698 1.00 93.62 84 ASN A N 1
ATOM 685 C CA . ASN A 1 84 ? -1.529 -3.020 -16.223 1.00 93.62 84 ASN A CA 1
ATOM 686 C C . ASN A 1 84 ? -1.086 -4.477 -16.395 1.00 93.62 84 ASN A C 1
ATOM 688 O O . ASN A 1 84 ? -1.785 -5.385 -15.956 1.00 93.62 84 ASN A O 1
ATOM 692 N N . TYR A 1 85 ? 0.120 -4.700 -16.919 1.00 95.00 85 TYR A N 1
ATOM 693 C CA . TYR A 1 85 ? 0.689 -6.039 -17.050 1.00 95.00 85 TYR A CA 1
ATOM 694 C C . TYR A 1 85 ? 0.792 -6.768 -15.695 1.00 95.00 85 TYR A C 1
ATOM 696 O O . TYR A 1 85 ? 0.364 -7.913 -15.571 1.00 95.00 85 TYR A O 1
ATOM 704 N N . VAL A 1 86 ? 1.291 -6.104 -14.647 1.00 94.25 86 VAL A N 1
ATOM 705 C CA . VAL A 1 86 ? 1.452 -6.686 -13.296 1.00 94.25 86 VAL A CA 1
ATOM 706 C C . VAL A 1 86 ? 0.110 -6.898 -12.573 1.00 94.25 86 VAL A C 1
ATOM 708 O O . VAL A 1 86 ? -0.003 -7.756 -11.687 1.00 94.25 86 VAL A O 1
ATOM 711 N N . LYS A 1 87 ? -0.932 -6.134 -12.920 1.00 90.44 87 LYS A N 1
ATOM 712 C CA . LYS A 1 87 ? -2.287 -6.358 -12.392 1.00 90.44 87 LYS A CA 1
ATOM 713 C C . LYS A 1 87 ? -2.841 -7.697 -12.875 1.00 90.44 87 LYS A C 1
ATOM 715 O O . LYS A 1 87 ? -3.230 -8.505 -12.030 1.00 90.44 87 LYS A O 1
ATOM 720 N N . GLU A 1 88 ? -2.768 -7.935 -14.181 1.00 90.06 88 GLU A N 1
ATOM 721 C CA . GLU A 1 88 ? -3.416 -9.070 -14.852 1.00 90.06 88 GLU A CA 1
ATOM 722 C C . GLU A 1 88 ? -2.565 -10.345 -14.895 1.00 90.06 88 GLU A C 1
ATOM 724 O O . GLU A 1 88 ? -3.090 -11.434 -15.113 1.00 90.06 88 GLU A O 1
ATOM 729 N N . THR A 1 89 ? -1.249 -10.242 -14.688 1.00 90.50 89 THR A N 1
ATOM 730 C CA . THR A 1 89 ? -0.329 -11.371 -14.896 1.00 90.50 89 THR A CA 1
ATOM 731 C C . THR A 1 89 ? 0.623 -11.603 -13.725 1.00 90.50 89 THR A C 1
ATOM 733 O O . THR A 1 89 ? 0.848 -10.733 -12.880 1.00 90.50 89 THR A O 1
ATOM 736 N N . ASN A 1 90 ? 1.212 -12.803 -13.700 1.00 90.75 90 ASN A N 1
ATOM 737 C CA . ASN A 1 90 ? 2.356 -13.141 -12.860 1.00 90.75 90 ASN A CA 1
ATOM 738 C C . ASN A 1 90 ? 3.611 -13.187 -13.748 1.00 90.75 90 ASN A C 1
ATOM 740 O O . ASN A 1 90 ? 3.719 -14.087 -14.585 1.00 90.75 90 ASN A O 1
ATOM 744 N N . PRO A 1 91 ? 4.547 -12.230 -13.617 1.00 92.62 91 PRO A N 1
ATOM 745 C CA . PRO A 1 91 ? 5.702 -12.159 -14.508 1.00 92.62 91 PRO A CA 1
ATOM 746 C C . PRO A 1 91 ? 6.653 -13.351 -14.356 1.00 92.62 91 PRO A C 1
ATOM 748 O O . PRO A 1 91 ? 6.928 -13.801 -13.246 1.00 92.62 91 PRO A O 1
ATOM 751 N N . SER A 1 92 ? 7.201 -13.831 -15.476 1.00 93.62 92 SER A N 1
ATOM 752 C CA . SER A 1 92 ? 8.262 -14.845 -15.472 1.00 93.62 92 SER A CA 1
ATOM 753 C C . SER A 1 92 ? 9.606 -14.253 -15.036 1.00 93.62 92 SER A C 1
ATOM 755 O O . SER A 1 92 ? 9.812 -13.041 -15.108 1.00 93.62 92 SER A O 1
ATOM 757 N N . THR A 1 93 ? 10.569 -15.103 -14.666 1.00 94.50 93 THR A N 1
ATOM 758 C CA . THR A 1 93 ? 11.938 -14.680 -14.307 1.00 94.50 93 THR A CA 1
ATOM 759 C C . THR A 1 93 ? 12.594 -13.818 -15.388 1.00 94.50 93 THR A C 1
ATOM 761 O O . THR A 1 93 ? 13.261 -12.836 -15.079 1.00 94.50 93 THR A O 1
ATOM 764 N N . TYR A 1 94 ? 12.363 -14.137 -16.665 1.00 93.69 94 TYR A N 1
ATOM 765 C CA . TYR A 1 94 ? 12.851 -13.321 -17.778 1.00 93.69 94 TYR A CA 1
ATOM 766 C C . TYR A 1 94 ? 12.270 -11.901 -17.737 1.00 93.69 94 TYR A C 1
ATOM 768 O O . TYR A 1 94 ? 13.011 -10.930 -17.853 1.00 93.69 94 TYR A O 1
ATOM 776 N N . VAL A 1 95 ? 10.960 -11.769 -17.509 1.00 94.88 95 VAL A N 1
ATOM 777 C CA . VAL A 1 95 ? 10.291 -10.464 -17.426 1.00 94.88 95 VAL A CA 1
ATOM 778 C C . VAL A 1 95 ? 10.749 -9.678 -16.195 1.00 94.88 95 VAL A C 1
ATOM 780 O O . VAL A 1 95 ? 10.942 -8.470 -16.297 1.00 94.88 95 VAL A O 1
ATOM 783 N N . LEU A 1 96 ? 10.988 -10.342 -15.060 1.00 94.88 96 LEU A N 1
ATOM 784 C CA . LEU A 1 96 ? 11.552 -9.700 -13.866 1.00 94.88 96 LEU A CA 1
ATOM 785 C C . LEU A 1 96 ? 12.934 -9.092 -14.151 1.00 94.88 96 LEU A C 1
ATOM 787 O O . LEU A 1 96 ? 13.156 -7.922 -13.848 1.00 94.88 96 LEU A O 1
ATOM 791 N N . ASN A 1 97 ? 13.811 -9.825 -14.843 1.00 94.69 97 ASN A N 1
ATOM 792 C CA . ASN A 1 97 ? 15.121 -9.304 -15.246 1.00 94.69 97 ASN A CA 1
ATOM 793 C C . ASN A 1 97 ? 15.006 -8.091 -16.186 1.00 94.69 97 ASN A C 1
ATOM 795 O O . ASN A 1 97 ? 15.812 -7.166 -16.109 1.00 94.69 97 ASN A O 1
ATOM 799 N N . LEU A 1 98 ? 14.007 -8.070 -17.077 1.00 96.25 98 LEU A N 1
ATOM 800 C CA . LEU A 1 98 ? 13.745 -6.901 -17.920 1.00 96.25 98 LEU A CA 1
ATOM 801 C C . LEU A 1 98 ? 13.268 -5.705 -17.088 1.00 96.25 98 LEU A C 1
ATOM 803 O O . LEU A 1 98 ? 13.682 -4.579 -17.352 1.00 96.25 98 LEU A O 1
ATOM 807 N N . ILE A 1 99 ? 12.431 -5.924 -16.073 1.00 95.75 99 ILE A N 1
ATOM 808 C CA . ILE A 1 99 ? 11.948 -4.850 -15.194 1.00 95.75 99 ILE A CA 1
ATOM 809 C C . ILE A 1 99 ? 13.113 -4.151 -14.493 1.00 95.75 99 ILE A C 1
ATOM 811 O O . ILE A 1 99 ? 13.139 -2.922 -14.467 1.00 95.75 99 ILE A O 1
ATOM 815 N N . ASP A 1 100 ? 14.106 -4.900 -14.016 1.00 93.50 100 ASP A N 1
ATOM 816 C CA . ASP A 1 100 ? 15.294 -4.321 -13.376 1.00 93.50 100 ASP A CA 1
ATOM 817 C C . ASP A 1 100 ? 16.113 -3.433 -14.327 1.00 93.50 100 ASP A C 1
ATOM 819 O O . ASP A 1 100 ? 16.686 -2.427 -13.909 1.00 93.50 100 ASP A O 1
ATOM 823 N N . ILE A 1 101 ? 16.137 -3.773 -15.619 1.00 94.69 101 ILE A N 1
ATOM 824 C CA . ILE A 1 101 ? 16.868 -3.027 -16.653 1.00 94.69 101 ILE A CA 1
ATOM 825 C C . ILE A 1 101 ? 16.092 -1.780 -17.097 1.00 94.69 101 ILE A C 1
ATOM 827 O O . ILE A 1 101 ? 16.669 -0.701 -17.251 1.00 94.69 101 ILE A O 1
ATOM 831 N N . PHE A 1 102 ? 14.793 -1.926 -17.358 1.00 96.00 102 PHE A N 1
ATOM 832 C CA . PHE A 1 102 ? 13.978 -0.882 -17.985 1.00 96.00 102 PHE A CA 1
ATOM 833 C C . PHE A 1 102 ? 13.292 0.047 -16.986 1.00 96.00 102 PHE A C 1
ATOM 835 O O . PHE A 1 102 ? 13.044 1.204 -17.321 1.00 96.00 102 PHE A O 1
ATOM 842 N N . PHE A 1 103 ? 13.011 -0.426 -15.772 1.00 96.06 103 PHE A N 1
ATOM 843 C CA . PHE A 1 103 ? 12.256 0.319 -14.767 1.00 96.06 103 PHE A CA 1
ATOM 844 C C . PHE A 1 103 ? 12.936 0.377 -13.383 1.00 96.06 103 PHE A C 1
ATOM 846 O O . PHE A 1 103 ? 12.267 0.187 -12.358 1.00 96.06 103 PHE A O 1
ATOM 853 N N . PRO A 1 104 ? 14.241 0.708 -13.292 1.00 93.75 104 PRO A N 1
ATOM 854 C CA . PRO A 1 104 ? 14.949 0.777 -12.009 1.00 93.75 104 PRO A CA 1
ATOM 855 C C . PRO A 1 104 ? 14.349 1.816 -11.043 1.00 93.75 104 PRO A C 1
ATOM 857 O O . PRO A 1 104 ? 14.481 1.700 -9.823 1.00 93.75 104 PRO A O 1
ATOM 860 N N . GLN A 1 105 ? 13.635 2.822 -11.558 1.00 94.81 105 GLN A N 1
ATOM 861 C CA . GLN A 1 105 ? 12.962 3.843 -10.756 1.00 94.81 105 GLN A CA 1
ATOM 862 C C . GLN A 1 105 ? 11.871 3.284 -9.829 1.00 94.81 105 GLN A C 1
ATOM 864 O O . GLN A 1 105 ? 11.568 3.918 -8.814 1.00 94.81 105 GLN A O 1
ATOM 869 N N . ILE A 1 106 ? 11.308 2.103 -10.121 1.00 96.25 106 ILE A N 1
ATOM 870 C CA . ILE A 1 106 ? 10.212 1.519 -9.330 1.00 96.25 106 ILE A CA 1
ATOM 871 C C . ILE A 1 106 ? 10.655 1.214 -7.900 1.00 96.25 106 ILE A C 1
ATOM 873 O O . ILE A 1 106 ? 9.874 1.407 -6.973 1.00 96.25 106 ILE A O 1
ATOM 877 N N . TYR A 1 107 ? 11.916 0.827 -7.687 1.00 94.94 107 TYR A N 1
ATOM 878 C CA . TYR A 1 107 ? 12.456 0.589 -6.346 1.00 94.94 107 TYR A CA 1
ATOM 879 C C . TYR A 1 107 ? 12.351 1.834 -5.458 1.00 94.94 107 TYR A C 1
ATOM 881 O O . TYR A 1 107 ? 11.885 1.763 -4.318 1.00 94.94 107 TYR A O 1
ATOM 889 N N . LYS A 1 108 ? 12.753 2.994 -5.995 1.00 96.19 108 LYS A N 1
ATOM 890 C CA . LYS A 1 108 ? 12.672 4.279 -5.290 1.00 96.19 108 LYS A CA 1
ATOM 891 C C . LYS A 1 108 ? 11.222 4.735 -5.135 1.00 96.19 108 LYS A C 1
ATOM 893 O O . LYS A 1 108 ? 10.860 5.228 -4.071 1.00 96.19 108 LYS A O 1
ATOM 898 N N . MET A 1 109 ? 10.405 4.550 -6.170 1.00 96.19 109 MET A N 1
ATOM 899 C CA . MET A 1 109 ? 8.981 4.880 -6.147 1.00 96.19 109 MET A CA 1
ATOM 900 C C . MET A 1 109 ? 8.252 4.102 -5.046 1.00 96.19 109 MET A C 1
ATOM 902 O O . MET A 1 109 ? 7.688 4.727 -4.160 1.00 96.19 109 MET A O 1
ATOM 906 N N . LEU A 1 110 ? 8.381 2.772 -5.009 1.00 97.12 110 LEU A N 1
ATOM 907 C CA . LEU A 1 110 ? 7.793 1.915 -3.974 1.00 97.12 110 LEU A CA 1
ATOM 908 C C . LEU A 1 110 ? 8.273 2.266 -2.564 1.00 97.12 110 LEU A C 1
ATOM 910 O O . LEU A 1 110 ? 7.468 2.314 -1.633 1.00 97.12 110 LEU A O 1
ATOM 914 N N . LYS A 1 111 ? 9.577 2.525 -2.395 1.00 97.50 111 LYS A N 1
ATOM 915 C CA . LYS A 1 111 ? 10.121 2.994 -1.114 1.00 97.50 111 LYS A CA 1
ATOM 916 C C . LYS A 1 111 ? 9.405 4.266 -0.660 1.00 97.50 111 LYS A C 1
ATOM 918 O O . LYS A 1 111 ? 8.961 4.343 0.483 1.00 97.50 111 LYS A O 1
ATOM 923 N N . ASN A 1 112 ? 9.247 5.234 -1.560 1.00 97.19 112 ASN A N 1
ATOM 924 C CA . ASN A 1 112 ? 8.544 6.477 -1.268 1.00 97.19 112 ASN A CA 1
ATOM 925 C C . ASN A 1 112 ? 7.052 6.247 -0.993 1.00 97.19 112 ASN A C 1
ATOM 927 O O . ASN A 1 112 ? 6.548 6.821 -0.037 1.00 97.19 112 ASN A O 1
ATOM 931 N N . THR A 1 113 ? 6.369 5.379 -1.745 1.00 97.69 113 THR A N 1
ATOM 932 C CA . THR A 1 113 ? 4.956 5.027 -1.522 1.00 97.69 113 THR A CA 1
ATOM 933 C C . THR A 1 113 ? 4.722 4.450 -0.126 1.00 97.69 113 THR A C 1
ATOM 935 O O . THR A 1 113 ? 3.689 4.711 0.482 1.00 97.69 113 THR A O 1
ATOM 938 N N . ILE A 1 114 ? 5.671 3.673 0.401 1.00 98.00 114 ILE A N 1
ATOM 939 C CA . ILE A 1 114 ? 5.562 3.051 1.727 1.00 98.00 114 ILE A CA 1
ATOM 940 C C . ILE A 1 114 ? 5.970 4.026 2.842 1.00 98.00 114 ILE A C 1
ATOM 942 O O . ILE A 1 114 ? 5.311 4.093 3.877 1.00 98.00 114 ILE A O 1
ATOM 946 N N . GLU A 1 115 ? 7.044 4.793 2.651 1.00 98.06 115 GLU A N 1
ATOM 947 C CA . GLU A 1 115 ? 7.559 5.720 3.671 1.00 98.06 115 GLU A CA 1
ATOM 948 C C . GLU A 1 115 ? 6.822 7.069 3.711 1.00 98.06 115 GLU A C 1
ATOM 950 O O . GLU A 1 115 ? 6.852 7.746 4.739 1.00 98.06 115 GLU A O 1
ATOM 955 N N . HIS A 1 116 ? 6.178 7.470 2.613 1.00 97.31 116 HIS A N 1
ATOM 956 C CA . HIS A 1 116 ? 5.452 8.734 2.432 1.00 97.31 116 HIS A CA 1
ATOM 957 C C . HIS A 1 116 ? 4.217 8.516 1.530 1.00 97.31 116 HIS A C 1
ATOM 959 O O . HIS A 1 116 ? 4.158 9.032 0.412 1.00 97.31 116 HIS A O 1
ATOM 965 N N . PRO A 1 117 ? 3.232 7.722 1.979 1.00 96.94 117 PRO A N 1
ATOM 966 C CA . PRO A 1 117 ? 2.067 7.374 1.174 1.00 96.94 117 PRO A CA 1
ATOM 967 C C . PRO A 1 117 ? 1.237 8.613 0.801 1.00 96.94 117 PRO A C 1
ATOM 969 O O . PRO A 1 117 ? 0.897 9.438 1.652 1.00 96.94 117 PRO A O 1
ATOM 972 N N . ALA A 1 118 ? 0.879 8.707 -0.480 1.00 92.69 118 ALA A N 1
ATOM 973 C CA . ALA A 1 118 ? 0.021 9.746 -1.044 1.00 92.69 118 ALA A CA 1
ATOM 974 C C . ALA A 1 118 ? -1.297 9.133 -1.528 1.00 92.69 118 ALA A C 1
ATOM 976 O O . ALA A 1 118 ? -1.306 8.033 -2.078 1.00 92.69 118 ALA A O 1
ATOM 977 N N . TYR A 1 119 ? -2.416 9.829 -1.318 1.00 87.81 119 TYR A N 1
ATOM 978 C CA . TYR A 1 119 ? -3.743 9.277 -1.607 1.00 87.81 119 TYR A CA 1
ATOM 979 C C . TYR A 1 119 ? -3.901 8.934 -3.094 1.00 87.81 119 TYR A C 1
ATOM 981 O O . TYR A 1 119 ? -4.429 7.878 -3.430 1.00 87.81 119 TYR A O 1
ATOM 989 N N . GLU A 1 120 ? -3.403 9.803 -3.969 1.00 86.38 120 GLU A N 1
ATOM 990 C CA . GLU A 1 120 ? -3.593 9.731 -5.415 1.00 86.38 120 GLU A CA 1
ATOM 991 C C . GLU A 1 120 ? -2.894 8.520 -6.041 1.00 86.38 120 GLU A C 1
ATOM 993 O O . GLU A 1 120 ? -3.424 7.933 -6.979 1.00 86.38 120 GLU A O 1
ATOM 998 N N . THR A 1 121 ? -1.728 8.126 -5.521 1.00 91.06 121 THR A N 1
ATOM 999 C CA . THR A 1 121 ? -0.877 7.116 -6.171 1.00 91.06 121 THR A CA 1
ATOM 1000 C C . THR A 1 121 ? -0.713 5.827 -5.370 1.00 91.06 121 THR A C 1
ATOM 1002 O O . THR A 1 121 ? -0.252 4.826 -5.916 1.00 91.06 121 THR A O 1
ATOM 1005 N N . PHE A 1 122 ? -1.115 5.792 -4.092 1.00 95.62 122 PHE A N 1
ATOM 1006 C CA . PHE A 1 122 ? -0.814 4.667 -3.199 1.00 95.62 122 PHE A CA 1
ATOM 1007 C C . PHE A 1 122 ? -1.232 3.305 -3.768 1.00 95.62 122 PHE A C 1
ATOM 1009 O O . PHE A 1 122 ? -0.401 2.404 -3.865 1.00 95.62 122 PHE A O 1
ATOM 1016 N N . LEU A 1 123 ? -2.494 3.145 -4.182 1.00 90.75 123 LEU A N 1
ATOM 1017 C CA . LEU A 1 123 ? -2.987 1.867 -4.716 1.00 90.75 123 LEU A CA 1
ATOM 1018 C C . LEU A 1 123 ? -2.373 1.514 -6.075 1.00 90.75 123 LEU A C 1
ATOM 1020 O O . LEU A 1 123 ? -2.226 0.335 -6.398 1.00 90.75 123 LEU A O 1
ATOM 1024 N N . GLU A 1 124 ? -2.025 2.525 -6.867 1.00 90.31 124 GLU A N 1
ATOM 1025 C CA . GLU A 1 124 ? -1.435 2.338 -8.188 1.00 90.31 124 GLU A CA 1
ATOM 1026 C C . GLU A 1 124 ? 0.011 1.863 -8.117 1.00 90.31 124 GLU A C 1
ATOM 1028 O O . GLU A 1 124 ? 0.420 1.040 -8.936 1.00 90.31 124 GLU A O 1
ATOM 1033 N N . ASP A 1 125 ? 0.772 2.365 -7.150 1.00 95.25 125 ASP A N 1
ATOM 1034 C CA . ASP A 1 125 ? 2.196 2.076 -7.027 1.00 95.25 125 ASP A CA 1
ATOM 1035 C C . ASP A 1 125 ? 2.441 0.819 -6.191 1.00 95.25 125 ASP A C 1
ATOM 1037 O O . ASP A 1 125 ? 3.320 0.017 -6.512 1.00 95.25 125 ASP A O 1
ATOM 1041 N N . ILE A 1 126 ? 1.633 0.589 -5.149 1.00 96.50 126 ILE A N 1
ATOM 1042 C CA . ILE A 1 126 ? 1.836 -0.533 -4.223 1.00 96.50 126 ILE A CA 1
ATOM 1043 C C . ILE A 1 126 ? 1.688 -1.901 -4.902 1.00 96.50 126 ILE A C 1
ATOM 1045 O O . ILE A 1 126 ? 2.235 -2.891 -4.416 1.00 96.50 126 ILE A O 1
ATOM 1049 N N . ILE A 1 127 ? 1.017 -1.969 -6.059 1.00 95.50 127 ILE A N 1
ATOM 1050 C CA . ILE A 1 127 ? 0.894 -3.194 -6.862 1.00 95.50 127 ILE A CA 1
ATOM 1051 C C . ILE A 1 127 ? 2.257 -3.765 -7.271 1.00 95.50 127 ILE A C 1
ATOM 1053 O O . ILE A 1 127 ? 2.400 -4.982 -7.393 1.00 95.50 127 ILE A O 1
ATOM 1057 N N . PHE A 1 128 ? 3.281 -2.917 -7.416 1.00 96.88 128 PHE A N 1
ATOM 1058 C CA . PHE A 1 128 ? 4.628 -3.364 -7.762 1.00 96.88 128 PHE A CA 1
ATOM 1059 C C . PHE A 1 128 ? 5.288 -4.184 -6.646 1.00 96.88 128 PHE A C 1
ATOM 1061 O O . PHE A 1 128 ? 6.253 -4.897 -6.918 1.00 96.88 128 PHE A O 1
ATOM 1068 N N . LEU A 1 129 ? 4.729 -4.215 -5.429 1.00 96.56 129 LEU A N 1
ATOM 1069 C CA . LEU A 1 129 ? 5.133 -5.197 -4.418 1.00 96.56 129 LEU A CA 1
ATOM 1070 C C . LEU A 1 129 ? 4.917 -6.647 -4.872 1.00 96.56 129 LEU A C 1
ATOM 1072 O O . LEU A 1 129 ? 5.552 -7.541 -4.318 1.00 96.56 129 LEU A O 1
ATOM 1076 N N . LYS A 1 130 ? 4.078 -6.924 -5.881 1.00 94.50 130 LYS A N 1
ATOM 1077 C CA . LYS A 1 130 ? 3.990 -8.269 -6.480 1.00 94.50 130 LYS A CA 1
ATOM 1078 C C . LYS A 1 130 ? 5.337 -8.764 -7.009 1.00 94.50 130 LYS A C 1
ATOM 1080 O O . LYS A 1 130 ? 5.611 -9.955 -6.936 1.00 94.50 130 LYS A O 1
ATOM 1085 N N . ILE A 1 131 ? 6.149 -7.853 -7.539 1.00 94.12 131 ILE A N 1
ATOM 1086 C CA . ILE A 1 131 ? 7.318 -8.177 -8.365 1.00 94.12 131 ILE A CA 1
ATOM 1087 C C . ILE A 1 131 ? 8.633 -7.692 -7.755 1.00 94.12 131 ILE A C 1
ATOM 1089 O O . ILE A 1 131 ? 9.685 -8.234 -8.068 1.00 94.12 131 ILE A O 1
ATOM 1093 N N . ILE A 1 132 ? 8.581 -6.689 -6.876 1.00 93.00 132 ILE A N 1
ATOM 1094 C CA . ILE A 1 132 ? 9.752 -6.020 -6.310 1.00 93.00 132 ILE A CA 1
ATOM 1095 C C . ILE A 1 132 ? 9.623 -5.943 -4.788 1.00 93.00 132 ILE A C 1
ATOM 1097 O O . ILE A 1 132 ? 8.541 -5.730 -4.242 1.00 93.00 132 ILE A O 1
ATOM 1101 N N . THR A 1 133 ? 10.754 -6.067 -4.092 1.00 94.00 133 THR A N 1
ATOM 1102 C CA . THR A 1 133 ? 10.853 -5.794 -2.653 1.00 94.00 133 THR A CA 1
ATOM 1103 C C . THR A 1 133 ? 11.777 -4.595 -2.416 1.00 94.00 133 THR A C 1
ATOM 1105 O O . THR A 1 133 ? 12.993 -4.735 -2.557 1.00 94.00 133 THR A O 1
ATOM 1108 N N . PRO A 1 134 ? 11.246 -3.412 -2.054 1.00 94.88 134 PRO A N 1
ATOM 1109 C CA . PRO A 1 134 ? 12.073 -2.249 -1.753 1.00 94.88 134 PRO A CA 1
ATOM 1110 C C . PRO A 1 134 ? 12.789 -2.403 -0.403 1.00 94.88 134 PRO A C 1
ATOM 1112 O O . PRO A 1 134 ? 12.276 -3.024 0.529 1.00 94.88 134 PRO A O 1
ATOM 1115 N N . ARG A 1 135 ? 13.956 -1.763 -0.272 1.00 95.12 135 ARG A N 1
ATOM 1116 C CA . ARG A 1 135 ? 14.577 -1.505 1.035 1.00 95.12 135 ARG A CA 1
ATOM 1117 C C . ARG A 1 135 ? 13.932 -0.260 1.640 1.00 95.12 135 ARG A C 1
ATOM 1119 O O . ARG A 1 135 ? 14.012 0.811 1.038 1.00 95.12 135 ARG A O 1
ATOM 1126 N N . ILE A 1 136 ? 13.307 -0.405 2.805 1.00 97.31 136 ILE A N 1
ATOM 1127 C CA . ILE A 1 136 ? 12.567 0.666 3.485 1.00 97.31 136 ILE A CA 1
ATOM 1128 C C . ILE A 1 136 ? 13.112 0.912 4.892 1.00 97.31 136 ILE A C 1
ATOM 1130 O O . ILE A 1 136 ? 13.617 -0.007 5.536 1.00 97.31 136 ILE A O 1
ATOM 1134 N N . ASP A 1 137 ? 12.952 2.135 5.387 1.00 98.06 137 ASP A N 1
ATOM 1135 C CA . ASP A 1 137 ? 13.009 2.427 6.819 1.00 98.06 137 ASP A CA 1
ATOM 1136 C C . ASP A 1 137 ? 11.682 2.004 7.466 1.00 98.06 137 ASP A C 1
ATOM 1138 O O . ASP A 1 137 ? 10.662 2.690 7.364 1.00 98.06 137 ASP A O 1
ATOM 1142 N N . VAL A 1 138 ? 11.691 0.845 8.124 1.00 97.88 138 VAL A N 1
ATOM 1143 C CA . VAL A 1 138 ? 10.503 0.228 8.736 1.00 97.88 138 VAL A CA 1
ATOM 1144 C C . VAL A 1 138 ? 9.878 1.063 9.853 1.00 97.88 138 VAL A C 1
ATOM 1146 O O . VAL A 1 138 ? 8.656 1.043 9.999 1.00 97.88 138 VAL A O 1
ATOM 1149 N N . LYS A 1 139 ? 10.668 1.820 10.627 1.00 98.06 139 LYS A N 1
ATOM 1150 C CA . LYS A 1 139 ? 10.143 2.652 11.724 1.00 98.06 139 LYS A CA 1
ATOM 1151 C C . LYS A 1 139 ? 9.407 3.850 11.155 1.00 98.06 139 LYS A C 1
ATOM 1153 O O . LYS A 1 139 ? 8.270 4.126 11.537 1.00 98.06 139 LYS A O 1
ATOM 1158 N N . LYS A 1 140 ? 10.038 4.522 10.193 1.00 98.25 140 LYS A N 1
ATOM 1159 C CA . LYS A 1 140 ? 9.430 5.640 9.477 1.00 98.25 140 LYS A CA 1
ATOM 1160 C C . LYS A 1 140 ? 8.173 5.201 8.726 1.00 98.25 140 LYS A C 1
ATOM 1162 O O . LYS A 1 140 ? 7.127 5.828 8.872 1.00 98.25 140 LYS A O 1
ATOM 1167 N N . ALA A 1 141 ? 8.253 4.096 7.986 1.00 98.50 141 ALA A N 1
ATOM 1168 C CA . ALA A 1 141 ? 7.120 3.529 7.262 1.00 98.50 141 ALA A CA 1
ATOM 1169 C C . ALA A 1 141 ? 5.953 3.167 8.191 1.00 98.50 141 ALA A C 1
ATOM 1171 O O . ALA A 1 141 ? 4.806 3.453 7.859 1.00 98.50 141 ALA A O 1
ATOM 1172 N N . ALA A 1 142 ? 6.224 2.590 9.367 1.00 98.75 142 ALA A N 1
ATOM 1173 C CA . ALA A 1 142 ? 5.185 2.247 10.335 1.00 98.75 142 ALA A CA 1
ATOM 1174 C C . ALA A 1 142 ? 4.372 3.471 10.779 1.00 98.75 142 ALA A C 1
ATOM 1176 O O . ALA A 1 142 ? 3.138 3.433 10.769 1.00 98.75 142 ALA A O 1
ATOM 1177 N N . ILE A 1 143 ? 5.052 4.567 11.122 1.00 98.62 143 ILE A N 1
ATOM 1178 C CA . ILE A 1 143 ? 4.409 5.825 11.524 1.00 98.62 143 ILE A CA 1
ATOM 1179 C C . ILE A 1 143 ? 3.597 6.392 10.352 1.00 98.62 143 ILE A C 1
ATOM 1181 O O . ILE A 1 143 ? 2.402 6.669 10.493 1.00 98.62 143 ILE A O 1
ATOM 1185 N N . SER A 1 144 ? 4.223 6.510 9.179 1.00 98.50 144 SER A N 1
ATOM 1186 C CA . SER A 1 144 ? 3.597 7.069 7.979 1.00 98.50 144 SER A CA 1
ATOM 1187 C C . SER A 1 144 ? 2.357 6.291 7.540 1.00 98.50 144 SER A C 1
ATOM 1189 O O . SER A 1 144 ? 1.312 6.896 7.308 1.00 98.50 144 SER A O 1
ATOM 1191 N N . LEU A 1 145 ? 2.430 4.958 7.478 1.00 98.69 145 LEU A N 1
ATOM 1192 C CA . LEU A 1 145 ? 1.300 4.107 7.099 1.00 98.69 145 LEU A CA 1
ATOM 1193 C C . LEU A 1 145 ? 0.176 4.148 8.135 1.00 98.69 145 LEU A C 1
ATOM 1195 O O . LEU A 1 145 ? -0.991 4.211 7.753 1.00 98.69 145 LEU A O 1
ATOM 1199 N N . THR A 1 146 ? 0.500 4.161 9.433 1.00 98.69 146 THR A N 1
ATOM 1200 C CA . THR A 1 146 ? -0.523 4.272 10.487 1.00 98.69 146 THR A CA 1
ATOM 1201 C C . THR A 1 146 ? -1.321 5.562 10.321 1.00 98.69 146 THR A C 1
ATOM 1203 O O . THR A 1 146 ? -2.550 5.532 10.253 1.00 98.69 146 THR A O 1
ATOM 1206 N N . ASN A 1 147 ? -0.626 6.690 10.177 1.00 98.12 147 ASN A N 1
ATOM 1207 C CA . ASN A 1 147 ? -1.259 7.996 10.006 1.00 98.12 147 ASN A CA 1
ATOM 1208 C C . ASN A 1 147 ? -2.030 8.096 8.685 1.00 98.12 147 ASN A C 1
ATOM 1210 O O . ASN A 1 147 ? -3.128 8.656 8.641 1.00 98.12 147 ASN A O 1
ATOM 1214 N N . PHE A 1 148 ? -1.499 7.501 7.620 1.00 98.19 148 PHE A N 1
ATOM 1215 C CA . PHE A 1 148 ? -2.160 7.443 6.325 1.00 98.19 148 PHE A CA 1
ATOM 1216 C C . PHE A 1 148 ? -3.464 6.646 6.366 1.00 98.19 148 PHE A C 1
ATOM 1218 O O . PHE A 1 148 ? -4.487 7.152 5.912 1.00 98.19 148 PHE A O 1
ATOM 1225 N N . PHE A 1 149 ? -3.477 5.450 6.960 1.00 97.00 149 PHE A N 1
ATOM 1226 C CA . PHE A 1 149 ? -4.695 4.641 7.072 1.00 97.00 149 PHE A CA 1
ATOM 1227 C C . PHE A 1 149 ? -5.710 5.226 8.055 1.00 97.00 149 PHE A C 1
ATOM 1229 O O . PHE A 1 149 ? -6.912 5.072 7.848 1.00 97.00 149 PHE A O 1
ATOM 1236 N N . LEU A 1 150 ? -5.258 5.939 9.090 1.00 93.69 150 LEU A N 1
ATOM 1237 C CA . LEU A 1 150 ? -6.148 6.716 9.953 1.00 93.69 150 LEU A CA 1
ATOM 1238 C C . LEU A 1 150 ? -6.863 7.826 9.180 1.00 93.69 150 LEU A C 1
ATOM 1240 O O . LEU A 1 150 ? -8.058 8.041 9.385 1.00 93.69 150 LEU A O 1
ATOM 1244 N N . LYS A 1 151 ? -6.139 8.520 8.295 1.00 92.69 151 LYS A N 1
ATOM 1245 C CA . LYS A 1 151 ? -6.688 9.595 7.462 1.00 92.69 151 LYS A CA 1
ATOM 1246 C C . LYS A 1 151 ? -7.553 9.060 6.318 1.00 92.69 151 LYS A C 1
ATOM 1248 O O . LYS A 1 151 ? -8.592 9.643 6.019 1.00 92.69 151 LYS A O 1
ATOM 1253 N N . TYR A 1 152 ? -7.148 7.948 5.708 1.00 88.94 152 TYR A N 1
ATOM 1254 C CA . TYR A 1 152 ? -7.789 7.344 4.541 1.00 88.94 152 TYR A CA 1
ATOM 1255 C C . TYR A 1 152 ? -8.069 5.847 4.768 1.00 88.94 152 TYR A C 1
ATOM 1257 O O . TYR A 1 152 ? -7.385 4.985 4.209 1.00 88.94 152 TYR A O 1
ATOM 1265 N N . PRO A 1 153 ? -9.100 5.495 5.558 1.00 82.06 153 PRO A N 1
ATOM 1266 C CA . PRO A 1 153 ? -9.375 4.099 5.914 1.00 82.06 153 PRO A CA 1
ATOM 1267 C C . PRO A 1 153 ? -9.727 3.188 4.730 1.00 82.06 153 PRO A C 1
ATOM 1269 O O . PRO A 1 153 ? -9.611 1.965 4.828 1.00 82.06 153 PRO A O 1
ATOM 1272 N N . THR A 1 154 ? -10.171 3.772 3.615 1.00 80.94 154 THR A N 1
ATOM 1273 C CA . THR A 1 154 ? -10.475 3.069 2.359 1.00 80.94 154 THR A CA 1
ATOM 1274 C C . THR A 1 154 ? -9.221 2.522 1.678 1.00 80.94 154 THR A C 1
ATOM 1276 O O . THR A 1 154 ? -9.312 1.562 0.922 1.00 80.94 154 THR A O 1
ATOM 1279 N N . MET A 1 155 ? -8.040 3.063 1.990 1.00 87.50 155 MET A N 1
ATOM 1280 C CA . MET A 1 155 ? -6.768 2.585 1.442 1.00 87.50 155 MET A CA 1
ATOM 1281 C C . MET A 1 155 ? -6.317 1.258 2.056 1.00 87.50 155 MET A C 1
ATOM 1283 O O . MET A 1 155 ? -5.512 0.546 1.460 1.00 87.50 155 MET A O 1
ATOM 1287 N N . LEU A 1 156 ? -6.849 0.882 3.223 1.00 87.19 156 LEU A N 1
ATOM 1288 C CA . LEU A 1 156 ? -6.542 -0.387 3.876 1.00 87.19 156 LEU A CA 1
ATOM 1289 C C . LEU A 1 156 ? -7.444 -1.515 3.348 1.00 87.19 156 LEU A C 1
ATOM 1291 O O . LEU A 1 156 ? -8.329 -2.014 4.052 1.00 87.19 156 LEU A O 1
ATOM 1295 N N . THR A 1 157 ? -7.232 -1.876 2.084 1.00 86.56 157 THR A N 1
ATOM 1296 C CA . THR A 1 157 ? -7.993 -2.909 1.364 1.00 86.56 157 THR A CA 1
ATOM 1297 C C . THR A 1 157 ? -7.419 -4.308 1.587 1.00 86.56 157 THR A C 1
ATOM 1299 O O . THR A 1 157 ? -6.271 -4.470 2.004 1.00 86.56 157 THR A O 1
ATOM 1302 N N . PHE A 1 158 ? -8.189 -5.347 1.246 1.00 83.81 158 PHE A N 1
ATOM 1303 C CA . PHE A 1 158 ? -7.691 -6.726 1.251 1.00 83.81 158 PHE A CA 1
ATOM 1304 C C . PHE A 1 158 ? -6.442 -6.897 0.370 1.00 83.81 158 PHE A C 1
ATOM 1306 O O . PHE A 1 158 ? -5.466 -7.507 0.803 1.00 83.81 158 PHE A O 1
ATOM 1313 N N . ASN A 1 159 ? -6.434 -6.283 -0.817 1.00 87.56 159 ASN A N 1
ATOM 1314 C CA . ASN A 1 159 ? -5.297 -6.337 -1.735 1.00 87.56 159 ASN A CA 1
ATOM 1315 C C . ASN A 1 159 ? -4.024 -5.778 -1.091 1.00 87.56 159 ASN A C 1
ATOM 1317 O O . ASN A 1 159 ? -2.970 -6.405 -1.175 1.00 87.56 159 ASN A O 1
ATOM 1321 N N . VAL A 1 160 ? -4.120 -4.660 -0.370 1.00 94.69 160 VAL A N 1
ATOM 1322 C CA . VAL A 1 160 ? -2.974 -4.091 0.354 1.00 94.69 160 VAL A CA 1
ATOM 1323 C C . VAL A 1 160 ? -2.444 -5.073 1.397 1.00 94.69 160 VAL A C 1
ATOM 1325 O O . VAL A 1 160 ? -1.242 -5.320 1.436 1.00 94.69 160 VAL A O 1
ATOM 1328 N N . ILE A 1 161 ? -3.316 -5.724 2.174 1.00 93.69 161 ILE A N 1
ATOM 1329 C CA . ILE A 1 161 ? -2.889 -6.755 3.135 1.00 93.69 161 ILE A CA 1
ATOM 1330 C C . ILE A 1 161 ? -2.110 -7.869 2.418 1.00 93.69 161 ILE A C 1
ATOM 1332 O O . ILE A 1 161 ? -1.036 -8.253 2.876 1.00 93.69 161 ILE A O 1
ATOM 1336 N N . THR A 1 162 ? -2.620 -8.369 1.287 1.00 93.38 162 THR A N 1
ATOM 1337 C CA . THR A 1 162 ? -1.961 -9.454 0.538 1.00 93.38 162 THR A CA 1
ATOM 1338 C C . THR A 1 162 ? -0.609 -9.049 -0.042 1.00 93.38 162 THR A C 1
ATOM 1340 O O . THR A 1 162 ? 0.329 -9.834 0.024 1.00 93.38 162 THR A O 1
ATOM 1343 N N . LEU A 1 163 ? -0.475 -7.818 -0.544 1.00 96.19 163 LEU A N 1
ATOM 1344 C CA . LEU A 1 163 ? 0.768 -7.313 -1.137 1.00 96.19 163 LEU A CA 1
ATOM 1345 C C . LEU A 1 163 ? 1.881 -7.136 -0.103 1.00 96.19 163 LEU A C 1
ATOM 1347 O O . LEU A 1 163 ? 3.052 -7.361 -0.408 1.00 96.19 163 LEU A O 1
ATOM 1351 N N . PHE A 1 164 ? 1.515 -6.747 1.117 1.00 97.75 164 PHE A N 1
ATOM 1352 C CA . PHE A 1 164 ? 2.449 -6.651 2.233 1.00 97.75 164 PHE A CA 1
ATOM 1353 C C . PHE A 1 164 ? 2.719 -7.997 2.897 1.00 97.75 164 PHE A C 1
ATOM 1355 O O . PHE A 1 164 ? 3.650 -8.088 3.690 1.00 97.75 164 PHE A O 1
ATOM 1362 N N . LYS A 1 165 ? 1.931 -9.039 2.637 1.00 94.69 165 LYS A N 1
ATOM 1363 C CA . LYS A 1 165 ? 2.155 -10.343 3.254 1.00 94.69 165 LYS A CA 1
ATOM 1364 C C . LYS A 1 165 ? 3.433 -10.978 2.695 1.00 94.69 165 LYS A C 1
ATOM 1366 O O . LYS A 1 165 ? 3.775 -10.785 1.532 1.00 94.69 165 LYS A O 1
ATOM 1371 N N . GLU A 1 166 ? 4.141 -11.726 3.543 1.00 89.25 166 GLU A N 1
ATOM 1372 C CA . GLU A 1 166 ? 5.308 -12.537 3.150 1.00 89.25 166 GLU A CA 1
ATOM 1373 C C . GLU A 1 166 ? 6.480 -11.738 2.539 1.00 89.25 166 GLU A C 1
ATOM 1375 O O . GLU A 1 166 ? 7.385 -12.320 1.942 1.00 89.25 166 GLU A O 1
ATOM 1380 N N . LYS A 1 167 ? 6.530 -10.409 2.730 1.00 95.38 167 LYS A N 1
ATOM 1381 C CA . LYS A 1 167 ? 7.719 -9.615 2.395 1.00 95.38 167 LYS A CA 1
ATOM 1382 C C . LYS A 1 167 ? 8.762 -9.715 3.511 1.00 95.38 167 LYS A C 1
ATOM 1384 O O . LYS A 1 167 ? 8.406 -9.834 4.686 1.00 95.38 167 LYS A O 1
ATOM 1389 N N . PRO A 1 168 ? 10.061 -9.609 3.177 1.00 96.81 168 PRO A N 1
ATOM 1390 C CA . PRO A 1 168 ? 11.132 -9.620 4.172 1.00 96.81 168 PRO A CA 1
ATOM 1391 C C . PRO A 1 168 ? 10.939 -8.593 5.298 1.00 96.81 168 PRO A C 1
ATOM 1393 O O . PRO A 1 168 ? 11.213 -8.894 6.454 1.00 96.81 168 PRO A O 1
ATOM 1396 N N . PHE A 1 169 ? 10.407 -7.407 4.981 1.00 97.00 169 PHE A N 1
ATOM 1397 C CA . PHE A 1 169 ? 10.173 -6.335 5.956 1.00 97.00 169 PHE A CA 1
ATOM 1398 C C . PHE A 1 169 ? 8.849 -6.463 6.736 1.00 97.00 169 PHE A C 1
ATOM 1400 O O . PHE A 1 169 ? 8.612 -5.681 7.654 1.00 97.00 169 PHE A O 1
ATOM 1407 N N . SER A 1 170 ? 7.956 -7.399 6.394 1.00 97.94 170 SER A N 1
ATOM 1408 C CA . SER A 1 170 ? 6.559 -7.386 6.867 1.00 97.94 170 SER A CA 1
ATOM 1409 C C . SER A 1 170 ? 6.408 -7.580 8.368 1.00 97.94 170 SER A C 1
ATOM 1411 O O . SER A 1 170 ? 5.649 -6.853 9.008 1.00 97.94 170 SER A O 1
ATOM 1413 N N . LYS A 1 171 ? 7.142 -8.542 8.940 1.00 98.25 171 LYS A N 1
ATOM 1414 C CA . LYS A 1 171 ? 7.079 -8.847 10.378 1.00 98.25 171 LYS A CA 1
ATOM 1415 C C . LYS A 1 171 ? 7.537 -7.653 11.209 1.00 98.25 171 LYS A C 1
ATOM 1417 O O . LYS A 1 171 ? 6.861 -7.252 12.154 1.00 98.25 171 LYS A O 1
ATOM 1422 N N . GLU A 1 172 ? 8.664 -7.065 10.818 1.00 98.38 172 GLU A N 1
ATOM 1423 C CA . GLU A 1 172 ? 9.245 -5.910 11.494 1.00 98.38 172 GLU A CA 1
ATOM 1424 C C . GLU A 1 172 ? 8.375 -4.658 11.323 1.00 98.38 172 GLU A C 1
ATOM 1426 O O . GLU A 1 172 ? 8.134 -3.939 12.293 1.00 98.38 172 GLU A O 1
ATOM 1431 N N . LEU A 1 173 ? 7.827 -4.424 10.128 1.00 98.69 173 LEU A N 1
ATOM 1432 C CA . LEU A 1 173 ? 6.875 -3.341 9.886 1.00 98.69 173 LEU A CA 1
ATOM 1433 C C . LEU A 1 173 ? 5.624 -3.490 10.764 1.00 98.69 173 LEU A C 1
ATOM 1435 O O . LEU A 1 173 ? 5.234 -2.542 11.443 1.00 98.69 173 LEU A O 1
ATOM 1439 N N . GLY A 1 174 ? 5.023 -4.683 10.793 1.00 98.62 174 GLY A N 1
ATOM 1440 C CA . GLY A 1 174 ? 3.849 -4.970 11.615 1.00 98.62 174 GLY A CA 1
ATOM 1441 C C . GLY A 1 174 ? 4.120 -4.758 13.105 1.00 98.62 174 GLY A C 1
ATOM 1442 O O . GLY A 1 174 ? 3.321 -4.117 13.785 1.00 98.62 174 GLY A O 1
ATOM 1443 N N . PHE A 1 175 ? 5.271 -5.218 13.608 1.00 98.69 175 PHE A N 1
ATOM 1444 C CA . PHE A 1 175 ? 5.713 -4.939 14.979 1.00 98.69 175 PHE A CA 1
ATOM 1445 C C . PHE A 1 175 ? 5.808 -3.432 15.255 1.00 98.69 175 PHE A C 1
ATOM 1447 O O . PHE A 1 175 ? 5.255 -2.959 16.248 1.00 98.69 175 PHE A O 1
ATOM 1454 N N . ASN A 1 176 ? 6.461 -2.666 14.375 1.00 98.75 176 ASN A N 1
ATOM 1455 C CA . ASN A 1 176 ? 6.654 -1.229 14.573 1.00 98.75 176 ASN A CA 1
ATOM 1456 C C . ASN A 1 176 ? 5.334 -0.443 14.512 1.00 98.75 176 ASN A C 1
ATOM 1458 O O . ASN A 1 176 ? 5.173 0.507 15.275 1.00 98.75 176 ASN A O 1
ATOM 1462 N N . ILE A 1 177 ? 4.368 -0.855 13.682 1.00 98.81 177 ILE A N 1
ATOM 1463 C CA . ILE A 1 177 ? 3.020 -0.263 13.676 1.00 98.81 177 ILE A CA 1
ATOM 1464 C C . ILE A 1 177 ? 2.327 -0.510 15.019 1.00 98.81 177 ILE A C 1
ATOM 1466 O O . ILE A 1 177 ? 1.795 0.421 15.620 1.00 98.81 177 ILE A O 1
ATOM 1470 N N . LEU A 1 178 ? 2.343 -1.753 15.512 1.00 98.75 178 LEU A N 1
ATOM 1471 C CA . LEU A 1 178 ? 1.723 -2.087 16.798 1.00 98.75 178 LEU A CA 1
ATOM 1472 C C . LEU A 1 178 ? 2.384 -1.322 17.950 1.00 98.75 178 LEU A C 1
ATOM 1474 O O . LEU A 1 178 ? 1.684 -0.754 18.786 1.00 98.75 178 LEU A O 1
ATOM 1478 N N . ASN A 1 179 ? 3.717 -1.253 17.957 1.00 98.56 179 ASN A N 1
ATOM 1479 C CA . ASN A 1 179 ? 4.470 -0.490 18.943 1.00 98.56 179 ASN A CA 1
ATOM 1480 C C . ASN A 1 179 ? 4.107 1.004 18.905 1.00 98.56 179 ASN A C 1
ATOM 1482 O O . ASN A 1 179 ? 3.841 1.590 19.951 1.00 98.56 179 ASN A O 1
ATOM 1486 N N . TYR A 1 180 ? 4.031 1.604 17.712 1.00 98.56 180 TYR A N 1
ATOM 1487 C CA . TYR A 1 180 ? 3.628 3.002 17.546 1.00 98.56 180 TYR A CA 1
ATOM 1488 C C . TYR A 1 180 ? 2.213 3.254 18.081 1.00 98.56 180 TYR A C 1
ATOM 1490 O O . TYR A 1 180 ? 2.003 4.208 18.829 1.00 98.56 180 TYR A O 1
ATOM 1498 N N . ILE A 1 181 ? 1.252 2.376 17.775 1.00 98.38 181 ILE A N 1
ATOM 1499 C CA . ILE A 1 181 ? -0.120 2.495 18.291 1.00 98.38 181 ILE A CA 1
ATOM 1500 C C . ILE A 1 181 ? -0.137 2.432 19.820 1.00 98.38 181 ILE A C 1
ATOM 1502 O O . ILE A 1 181 ? -0.798 3.249 20.454 1.00 98.38 181 ILE A O 1
ATOM 1506 N N . VAL A 1 182 ? 0.593 1.486 20.418 1.00 97.94 182 VAL A N 1
ATOM 1507 C CA . VAL A 1 182 ? 0.653 1.319 21.878 1.00 97.94 182 VAL A CA 1
ATOM 1508 C C . VAL A 1 182 ? 1.265 2.542 22.557 1.00 97.94 182 VAL A C 1
ATOM 1510 O O . VAL A 1 182 ? 0.706 3.028 23.537 1.00 97.94 182 VAL A O 1
ATOM 1513 N N . GLN A 1 183 ? 2.373 3.063 22.028 1.00 97.44 183 GLN A N 1
ATOM 1514 C CA . GLN A 1 183 ? 3.058 4.228 22.595 1.00 97.44 183 GLN A CA 1
ATOM 1515 C C . GLN A 1 183 ? 2.205 5.504 22.544 1.00 97.44 183 GLN A C 1
ATOM 1517 O O . GLN A 1 183 ? 2.336 6.350 23.421 1.00 97.44 183 GLN A O 1
ATOM 1522 N N . ASN A 1 184 ? 1.302 5.618 21.565 1.00 97.56 184 ASN A N 1
ATOM 1523 C CA . ASN A 1 184 ? 0.507 6.826 21.318 1.00 97.56 184 ASN A CA 1
ATOM 1524 C C . ASN A 1 184 ? -0.999 6.614 21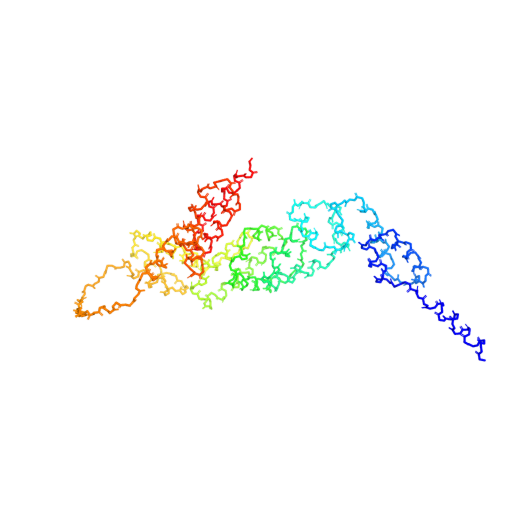.566 1.00 97.56 184 ASN A C 1
ATOM 1526 O O . ASN A 1 184 ? -1.826 7.431 21.163 1.00 97.56 184 ASN A O 1
ATOM 1530 N N . ILE A 1 185 ? -1.392 5.530 22.247 1.00 95.50 185 ILE A N 1
ATOM 1531 C CA . ILE A 1 185 ? -2.807 5.151 22.418 1.00 95.50 185 ILE A CA 1
ATOM 1532 C C . ILE A 1 185 ? -3.654 6.256 23.071 1.00 95.50 185 ILE A C 1
ATOM 1534 O O . ILE A 1 185 ? -4.826 6.445 22.736 1.00 95.50 185 ILE A O 1
ATOM 1538 N N . ASN A 1 186 ? -3.033 7.021 23.971 1.00 92.62 186 ASN A N 1
ATOM 1539 C CA . ASN A 1 186 ? -3.654 8.125 24.696 1.00 92.62 186 ASN A CA 1
ATOM 1540 C C . ASN A 1 186 ? -3.792 9.400 23.854 1.00 92.62 186 ASN A C 1
ATOM 1542 O O . ASN A 1 186 ? -4.579 10.278 24.209 1.00 92.62 186 ASN A O 1
ATOM 1546 N N . GLU A 1 187 ? -3.082 9.511 22.736 1.00 95.56 187 GLU A N 1
ATOM 1547 C CA . GLU A 1 187 ? -3.172 10.655 21.825 1.00 95.56 187 GLU A CA 1
ATOM 1548 C C . GLU A 1 187 ? -4.337 10.493 20.846 1.00 95.56 187 GLU A C 1
ATOM 1550 O O . GLU A 1 187 ? -4.998 11.468 20.487 1.00 95.56 187 GLU A O 1
ATOM 1555 N N . PHE A 1 188 ? -4.674 9.253 20.483 1.00 94.31 188 PHE A N 1
ATOM 1556 C CA . PHE A 1 188 ? -5.797 8.990 19.593 1.00 94.31 188 PHE A CA 1
ATOM 1557 C C . PHE A 1 188 ? -7.148 9.346 20.231 1.00 94.31 188 PHE A C 1
ATOM 1559 O O . PHE A 1 188 ? -7.381 9.241 21.444 1.00 94.31 188 PHE A O 1
ATOM 1566 N N . SER A 1 189 ? -8.074 9.775 19.376 1.00 94.12 189 SER A N 1
ATOM 1567 C CA . SER A 1 189 ? -9.468 10.004 19.744 1.00 94.12 189 SER A CA 1
ATOM 1568 C C . SER A 1 189 ? -10.267 8.703 19.686 1.00 94.12 189 SER A C 1
ATOM 1570 O O . SER A 1 189 ? -10.047 7.860 18.818 1.00 94.12 189 SER A O 1
ATOM 1572 N N . GLU A 1 190 ? -11.278 8.571 20.545 1.00 93.81 190 GLU A N 1
ATOM 1573 C CA . GLU A 1 190 ? -12.184 7.410 20.549 1.00 93.81 190 GLU A CA 1
ATOM 1574 C C . GLU A 1 190 ? -12.884 7.179 19.194 1.00 93.81 190 GLU A C 1
ATOM 1576 O O . GLU A 1 190 ? -13.233 6.055 18.841 1.00 93.81 190 GLU A O 1
ATOM 1581 N N . LYS A 1 191 ? -13.061 8.233 18.384 1.00 88.38 191 LYS A N 1
ATOM 1582 C CA . LYS A 1 191 ? -13.615 8.122 17.023 1.00 88.38 191 LYS A CA 1
ATOM 1583 C C . LYS A 1 191 ? -12.708 7.323 16.079 1.00 88.38 191 LYS A C 1
ATOM 1585 O O . LYS A 1 191 ? -13.210 6.728 15.131 1.00 88.38 191 LYS A O 1
ATOM 1590 N N . GLN A 1 192 ? -11.400 7.299 16.333 1.00 92.44 192 GLN A N 1
ATOM 1591 C CA . GLN A 1 192 ? -10.410 6.599 15.510 1.00 92.44 192 GLN A CA 1
ATOM 1592 C C . GLN A 1 192 ? -10.250 5.122 15.891 1.00 92.44 192 GLN A C 1
ATOM 1594 O O . GLN A 1 192 ? -9.686 4.361 15.110 1.00 92.44 192 GLN A O 1
ATOM 1599 N N . TYR A 1 193 ? -10.758 4.689 17.050 1.00 95.38 193 TYR A N 1
ATOM 1600 C CA . TYR A 1 193 ? -10.543 3.334 17.572 1.00 95.38 193 TYR A CA 1
ATOM 1601 C C . TYR A 1 193 ? -10.995 2.210 16.620 1.00 95.38 193 TYR A C 1
ATOM 1603 O O . TYR A 1 193 ? -10.229 1.262 16.439 1.00 95.38 193 TYR A O 1
ATOM 1611 N N . PRO A 1 194 ? -12.140 2.310 15.911 1.00 92.12 194 PRO A N 1
ATOM 1612 C CA . PRO A 1 194 ? -12.507 1.313 14.903 1.00 92.12 194 PRO A CA 1
ATOM 1613 C C . PRO A 1 194 ? -11.477 1.176 13.770 1.00 92.12 194 PRO A C 1
ATOM 1615 O O . PRO A 1 194 ? -11.179 0.066 13.328 1.00 92.12 194 PRO A O 1
ATOM 1618 N N . ILE A 1 195 ? -10.890 2.290 13.318 1.00 93.31 195 ILE A N 1
ATOM 1619 C CA . ILE A 1 195 ? -9.862 2.271 12.269 1.00 93.31 195 ILE A CA 1
ATOM 1620 C C . ILE A 1 195 ? -8.526 1.773 12.822 1.00 93.31 195 ILE A C 1
ATOM 1622 O O . ILE A 1 195 ? -7.885 0.948 12.177 1.00 93.31 195 ILE A O 1
ATOM 1626 N N . LEU A 1 196 ? -8.137 2.177 14.035 1.00 97.12 196 LEU A N 1
ATOM 1627 C CA . LEU A 1 196 ? -6.952 1.629 14.705 1.00 97.12 196 LEU A CA 1
ATOM 1628 C C . LEU A 1 196 ? -7.035 0.111 14.838 1.00 97.12 196 LEU A C 1
ATOM 1630 O O . LEU A 1 196 ? -6.052 -0.570 14.566 1.00 97.12 196 LEU A O 1
ATOM 1634 N N . LYS A 1 197 ? -8.207 -0.436 15.180 1.00 97.19 197 LYS A N 1
ATOM 1635 C CA . LYS A 1 197 ? -8.415 -1.887 15.233 1.00 97.19 197 LYS A CA 1
ATOM 1636 C C . LYS A 1 197 ? -8.155 -2.531 13.869 1.00 97.19 197 LYS A C 1
ATOM 1638 O O . LYS A 1 197 ? -7.455 -3.537 13.803 1.00 97.19 197 LYS A O 1
ATOM 1643 N N . ARG A 1 198 ? -8.635 -1.938 12.768 1.00 94.25 198 ARG A N 1
ATOM 1644 C CA . ARG A 1 198 ? -8.321 -2.427 11.409 1.00 94.25 198 ARG A CA 1
ATOM 1645 C C . ARG A 1 198 ? -6.821 -2.380 11.106 1.00 94.25 198 ARG A C 1
ATOM 1647 O O . ARG A 1 198 ? -6.306 -3.306 10.486 1.00 94.25 198 ARG A O 1
ATOM 1654 N N . ILE A 1 199 ? -6.120 -1.337 11.551 1.00 98.38 199 ILE A N 1
ATOM 1655 C CA . ILE A 1 199 ? -4.662 -1.225 11.394 1.00 98.38 199 ILE A CA 1
ATOM 1656 C C . ILE A 1 199 ? -3.946 -2.296 12.234 1.00 98.38 199 ILE A C 1
ATOM 1658 O O . ILE A 1 199 ? -3.028 -2.938 11.736 1.00 98.38 199 ILE A O 1
ATOM 1662 N N . VAL A 1 200 ? -4.402 -2.564 13.462 1.00 98.44 200 VAL A N 1
ATOM 1663 C CA . VAL A 1 200 ? -3.906 -3.675 14.295 1.00 98.44 200 VAL A CA 1
ATOM 1664 C C . VAL A 1 200 ? -4.103 -5.018 13.588 1.00 98.44 200 VAL A C 1
ATOM 1666 O O . VAL A 1 200 ? -3.160 -5.807 13.514 1.00 98.44 200 VAL A O 1
ATOM 1669 N N . ASP A 1 201 ? -5.286 -5.272 13.022 1.00 96.44 201 ASP A N 1
ATOM 1670 C CA . ASP A 1 201 ? -5.551 -6.495 12.254 1.00 96.44 201 ASP A CA 1
ATOM 1671 C C . ASP A 1 201 ? -4.618 -6.619 11.048 1.00 96.44 201 ASP A C 1
ATOM 1673 O O . ASP A 1 201 ? -4.109 -7.704 10.774 1.00 96.44 201 ASP A O 1
ATOM 1677 N N . PHE A 1 202 ? -4.400 -5.524 10.314 1.00 97.81 202 PHE A N 1
ATOM 1678 C CA . PHE A 1 202 ? -3.450 -5.477 9.205 1.00 97.81 202 PHE A CA 1
ATOM 1679 C C . PHE A 1 202 ? -2.047 -5.855 9.672 1.00 97.81 202 PHE A C 1
ATOM 1681 O O . PHE A 1 202 ? -1.462 -6.786 9.119 1.00 97.81 202 PHE A O 1
ATOM 1688 N N . SER A 1 203 ? -1.549 -5.213 10.728 1.00 98.56 203 SER A N 1
ATOM 1689 C CA . SER A 1 203 ? -0.224 -5.479 11.291 1.00 98.56 203 SER A CA 1
ATOM 1690 C C . SER A 1 203 ? -0.055 -6.933 11.716 1.00 98.56 203 SER A C 1
ATOM 1692 O O . SER A 1 203 ? 0.977 -7.537 11.427 1.00 98.56 203 SER A O 1
ATOM 1694 N N . LYS A 1 204 ? -1.083 -7.529 12.332 1.00 97.88 204 LYS A N 1
ATOM 1695 C CA . LYS A 1 204 ? -1.099 -8.959 12.678 1.00 97.88 204 LYS A CA 1
ATOM 1696 C C . LYS A 1 204 ? -1.094 -9.846 11.429 1.00 97.88 204 LYS A C 1
ATOM 1698 O O . LYS A 1 204 ? -0.314 -10.792 11.352 1.00 97.88 204 LYS A O 1
ATOM 1703 N 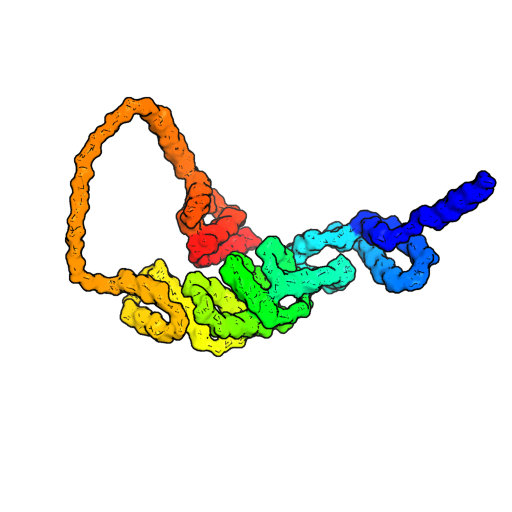N . LYS A 1 205 ? -1.915 -9.531 10.421 1.00 97.75 205 LYS A N 1
ATOM 1704 C CA . LYS A 1 205 ? -2.025 -10.305 9.167 1.00 97.75 205 LYS A CA 1
ATOM 1705 C C . LYS A 1 205 ? -0.743 -10.302 8.333 1.00 97.75 205 LYS A C 1
ATOM 1707 O O . LYS A 1 205 ? -0.481 -11.289 7.649 1.00 97.75 205 LYS A O 1
ATOM 1712 N N . ILE A 1 206 ? 0.062 -9.240 8.401 1.00 97.75 206 ILE A N 1
ATOM 1713 C CA . ILE A 1 206 ? 1.377 -9.184 7.737 1.00 97.75 206 ILE A CA 1
ATOM 1714 C C . ILE A 1 206 ? 2.502 -9.823 8.576 1.00 97.75 206 ILE A C 1
ATOM 1716 O O . ILE A 1 206 ? 3.653 -9.845 8.147 1.00 97.75 206 ILE A O 1
ATOM 1720 N N . GLY A 1 207 ? 2.177 -10.386 9.746 1.00 97.31 207 GLY A N 1
ATOM 1721 C CA . GLY A 1 207 ? 3.097 -11.157 10.587 1.00 97.31 207 GLY A CA 1
ATOM 1722 C C . GLY A 1 207 ? 3.686 -10.396 11.776 1.00 97.31 207 GLY A C 1
ATOM 1723 O O . GLY A 1 207 ? 4.601 -10.907 12.418 1.00 97.31 207 GLY A O 1
ATOM 1724 N N . GLY A 1 208 ? 3.196 -9.192 12.072 1.00 97.31 208 GLY A N 1
ATOM 1725 C CA . GLY A 1 208 ? 3.580 -8.441 13.262 1.00 97.31 208 GLY A CA 1
ATOM 1726 C C . GLY A 1 208 ? 3.012 -9.061 14.538 1.00 97.31 208 GLY A C 1
ATOM 1727 O O . GLY A 1 208 ? 1.834 -9.412 14.609 1.00 97.31 208 GLY A O 1
ATOM 1728 N N . THR A 1 209 ? 3.839 -9.148 15.575 1.00 94.25 209 THR A N 1
ATOM 1729 C CA . THR A 1 209 ? 3.450 -9.663 16.893 1.00 94.25 209 THR A CA 1
ATOM 1730 C C . THR A 1 209 ? 3.799 -8.647 17.968 1.00 94.25 209 THR A C 1
ATOM 1732 O O . THR A 1 209 ? 4.955 -8.254 18.080 1.00 94.25 209 THR A O 1
ATOM 1735 N N . TYR A 1 210 ? 2.824 -8.234 18.774 1.00 93.69 210 TYR A N 1
ATOM 1736 C CA . TYR A 1 210 ? 3.044 -7.343 19.912 1.00 93.69 210 TYR A CA 1
ATOM 1737 C C . TYR A 1 210 ? 1.977 -7.617 20.969 1.00 93.69 210 TYR A C 1
ATOM 1739 O O . TYR A 1 210 ? 0.782 -7.517 20.683 1.00 93.69 210 TYR A O 1
ATOM 1747 N N . THR A 1 211 ? 2.394 -7.960 22.184 1.00 92.12 211 THR A N 1
ATOM 1748 C CA . THR A 1 211 ? 1.475 -8.227 23.295 1.00 92.12 211 THR A CA 1
ATOM 1749 C C . THR A 1 211 ? 1.382 -6.987 24.167 1.00 92.12 211 THR A C 1
ATOM 1751 O O . THR A 1 211 ? 2.379 -6.536 24.720 1.00 92.12 211 THR A O 1
ATOM 1754 N N . SER A 1 212 ? 0.185 -6.417 24.285 1.00 95.25 212 SER A N 1
ATOM 1755 C CA . SER A 1 212 ? -0.061 -5.244 25.120 1.00 95.25 212 SER A CA 1
ATOM 1756 C C . SER A 1 212 ? -1.503 -5.215 25.594 1.00 95.25 212 SER A C 1
ATOM 1758 O O . SER A 1 212 ? -2.422 -5.474 24.811 1.00 95.25 212 SER A O 1
ATOM 1760 N N . LYS A 1 213 ? -1.698 -4.826 26.858 1.00 95.69 213 LYS A N 1
ATOM 1761 C CA . LYS A 1 213 ? -3.025 -4.579 27.426 1.00 95.69 213 LYS A CA 1
ATOM 1762 C C . LYS A 1 213 ? -3.787 -3.519 26.626 1.00 95.69 213 LYS A C 1
ATOM 1764 O O . LYS A 1 213 ? -4.978 -3.681 26.403 1.00 95.69 213 LYS A O 1
ATOM 1769 N N . TYR A 1 214 ? -3.098 -2.512 26.088 1.00 96.50 214 TYR A N 1
ATOM 1770 C CA . TYR A 1 214 ? -3.716 -1.485 25.247 1.00 96.50 214 TYR A CA 1
ATOM 1771 C C . TYR A 1 214 ? -4.291 -2.037 23.936 1.00 96.50 214 TYR A C 1
ATOM 1773 O O . TYR A 1 214 ? -5.347 -1.591 23.497 1.00 96.50 214 TYR A O 1
ATOM 1781 N N . ILE A 1 215 ? -3.636 -3.029 23.320 1.00 96.81 215 ILE A N 1
ATOM 1782 C CA . ILE A 1 215 ? -4.156 -3.684 22.107 1.00 96.81 215 ILE A CA 1
ATOM 1783 C C . ILE A 1 215 ? -5.401 -4.507 22.449 1.00 96.81 215 ILE A C 1
ATOM 1785 O O . ILE A 1 215 ? -6.404 -4.417 21.746 1.00 96.81 215 ILE A O 1
ATOM 1789 N N . GLN A 1 216 ? -5.352 -5.270 23.543 1.00 96.69 216 GLN A N 1
ATOM 1790 C CA . GLN A 1 216 ? -6.497 -6.053 24.020 1.00 96.69 216 GLN A CA 1
ATOM 1791 C C . GLN A 1 216 ? -7.688 -5.149 24.370 1.00 96.69 216 GLN A C 1
ATOM 1793 O O . GLN A 1 216 ? -8.823 -5.444 24.000 1.00 96.69 216 GLN A O 1
ATOM 1798 N N . ASP A 1 217 ? -7.430 -4.023 25.036 1.00 97.62 217 ASP A N 1
ATOM 1799 C CA . ASP A 1 217 ? -8.458 -3.049 25.396 1.00 97.62 217 ASP A CA 1
ATOM 1800 C C . ASP A 1 217 ? -9.055 -2.371 24.163 1.00 97.62 217 ASP A C 1
ATOM 1802 O O . ASP A 1 217 ? -10.262 -2.155 24.122 1.00 97.62 217 ASP A O 1
ATOM 1806 N N . LEU A 1 218 ? -8.254 -2.085 23.132 1.00 97.31 218 LEU A N 1
ATOM 1807 C CA . LEU A 1 218 ? -8.749 -1.548 21.863 1.00 97.31 218 LEU A CA 1
ATOM 1808 C C . LEU A 1 218 ? -9.677 -2.543 21.148 1.00 97.31 218 LEU A C 1
ATOM 1810 O O . LEU A 1 218 ? -10.735 -2.159 20.648 1.00 97.31 218 LEU A O 1
ATOM 1814 N N . GLU A 1 219 ? -9.307 -3.823 21.111 1.00 95.62 219 GLU A N 1
ATOM 1815 C CA . GLU A 1 219 ? -10.141 -4.881 20.528 1.00 95.62 219 GLU A CA 1
ATOM 1816 C C . GLU A 1 219 ? -11.460 -5.032 21.288 1.00 95.62 219 GLU A C 1
ATOM 1818 O O . GLU A 1 219 ? -12.533 -5.037 20.676 1.00 95.62 219 GLU A O 1
ATOM 1823 N N . LYS A 1 220 ? -11.387 -5.072 22.623 1.00 97.19 220 LYS A N 1
ATOM 1824 C CA . LYS A 1 220 ? -12.562 -5.161 23.493 1.00 97.19 220 LYS A CA 1
ATOM 1825 C C . LYS A 1 220 ? -13.445 -3.917 23.384 1.00 97.19 220 LYS A C 1
ATOM 1827 O O . LYS A 1 220 ? -14.663 -4.050 23.319 1.00 97.19 220 LYS A O 1
ATOM 1832 N N . TYR A 1 221 ? -12.858 -2.724 23.287 1.00 97.19 221 TYR A N 1
ATOM 1833 C CA . TYR A 1 221 ? -13.589 -1.478 23.054 1.00 97.19 221 TYR A CA 1
ATOM 1834 C C . TYR A 1 221 ? -14.428 -1.560 21.780 1.00 97.19 221 TYR A C 1
ATOM 1836 O O . TYR A 1 221 ? -15.620 -1.263 21.809 1.00 97.19 221 TYR A O 1
ATOM 1844 N N . VAL A 1 222 ? -13.824 -1.966 20.658 1.00 93.38 222 VAL A N 1
ATOM 1845 C CA . VAL A 1 222 ? -14.530 -2.039 19.368 1.00 93.38 222 VAL A CA 1
ATOM 1846 C C . VAL A 1 222 ? -15.600 -3.131 19.390 1.00 93.38 222 VAL A C 1
ATOM 1848 O O . VAL A 1 222 ? -16.683 -2.928 18.846 1.00 93.38 222 VAL A O 1
ATOM 1851 N N . GLN A 1 223 ? -15.352 -4.249 20.075 1.00 93.31 223 GLN A N 1
ATOM 1852 C CA . GLN A 1 223 ? -16.369 -5.275 20.311 1.00 93.31 223 GLN A CA 1
ATOM 1853 C C . GLN A 1 223 ? -17.575 -4.714 21.087 1.00 93.31 223 GLN A C 1
ATOM 1855 O O . GLN A 1 223 ? -18.713 -4.883 20.654 1.00 93.31 223 GLN A O 1
ATOM 1860 N N . ILE A 1 224 ? -17.334 -4.018 22.203 1.00 93.00 224 ILE A N 1
ATOM 1861 C CA . ILE A 1 224 ? -18.388 -3.398 23.022 1.00 93.00 224 ILE A CA 1
ATOM 1862 C C . ILE A 1 224 ? -19.157 -2.347 22.214 1.00 93.00 224 ILE A C 1
ATOM 1864 O O . ILE A 1 224 ? -20.387 -2.316 22.266 1.00 93.00 224 ILE A O 1
ATOM 1868 N N . LEU A 1 225 ? -18.450 -1.510 21.447 1.00 90.50 225 LEU A N 1
ATOM 1869 C CA . LEU A 1 225 ? -19.062 -0.500 20.586 1.00 90.50 225 LEU A CA 1
ATOM 1870 C C . LEU A 1 225 ? -20.047 -1.137 19.599 1.00 90.50 225 LEU A C 1
ATOM 1872 O O . LEU A 1 225 ? -21.191 -0.699 19.516 1.00 90.50 225 LEU A O 1
ATOM 1876 N N . ASN A 1 226 ? -19.627 -2.199 18.907 1.00 83.00 226 ASN A N 1
ATOM 1877 C CA . ASN A 1 226 ? -20.474 -2.908 17.949 1.00 83.00 226 ASN A CA 1
ATOM 1878 C C . ASN A 1 226 ? -21.708 -3.526 18.622 1.00 83.00 226 ASN A C 1
ATOM 1880 O O . ASN A 1 226 ? -22.800 -3.484 18.059 1.00 83.00 226 ASN A O 1
ATOM 1884 N N . ASN A 1 227 ? -21.562 -4.080 19.829 1.00 86.50 227 ASN A N 1
ATOM 1885 C CA . ASN A 1 227 ? -22.693 -4.632 20.578 1.00 86.50 227 ASN A CA 1
ATOM 1886 C C . ASN A 1 227 ? -23.710 -3.540 20.951 1.00 86.50 227 ASN A C 1
ATOM 1888 O O . ASN A 1 227 ? -24.914 -3.735 20.786 1.00 86.50 227 ASN A O 1
ATOM 1892 N N . LEU A 1 228 ? -23.230 -2.376 21.402 1.00 84.50 228 LEU A N 1
ATOM 1893 C CA . LEU A 1 228 ? -24.065 -1.221 21.750 1.00 84.50 228 LEU A CA 1
ATOM 1894 C C . LEU A 1 228 ? -24.786 -0.619 20.536 1.00 84.50 228 LEU A C 1
ATOM 1896 O O . LEU A 1 228 ? -25.946 -0.220 20.658 1.00 84.50 228 LEU A O 1
ATOM 1900 N N . GLU A 1 229 ? -24.115 -0.533 19.387 1.00 80.44 229 GLU A N 1
ATOM 1901 C CA . GLU A 1 229 ? -24.683 0.023 18.150 1.00 80.44 229 GLU A CA 1
ATOM 1902 C C . GLU A 1 229 ? -25.719 -0.916 17.511 1.00 80.44 229 GLU A C 1
ATOM 1904 O O . GLU A 1 229 ? -26.706 -0.438 16.957 1.00 80.44 229 GLU A O 1
ATOM 1909 N N . ASN A 1 230 ? -25.554 -2.233 17.667 1.00 78.12 230 ASN A N 1
ATOM 1910 C CA . ASN A 1 230 ? -26.500 -3.242 17.179 1.00 78.12 230 ASN A CA 1
ATOM 1911 C C . ASN A 1 230 ? -27.596 -3.614 18.194 1.00 78.12 230 ASN A C 1
ATOM 1913 O O . ASN A 1 230 ? -28.362 -4.540 17.948 1.00 78.12 230 ASN A O 1
ATOM 1917 N N . SER A 1 231 ? -27.663 -2.929 19.342 1.00 75.44 231 SER A N 1
ATOM 1918 C CA . SER A 1 231 ? -28.598 -3.232 20.441 1.00 75.44 231 SER A CA 1
ATOM 1919 C C . SER A 1 231 ? -28.524 -4.674 20.973 1.00 75.44 231 SER A C 1
ATOM 1921 O O . SER A 1 231 ? -29.457 -5.152 21.614 1.00 75.44 231 SER A O 1
ATOM 1923 N N . ASN A 1 232 ? -27.385 -5.344 20.789 1.00 73.12 232 ASN A N 1
ATOM 1924 C CA . ASN A 1 232 ? -27.111 -6.681 21.313 1.00 73.12 232 ASN A CA 1
ATOM 1925 C C . ASN A 1 232 ? -26.573 -6.578 22.748 1.00 73.12 232 ASN A C 1
ATOM 1927 O O . ASN A 1 232 ? -25.396 -6.837 23.007 1.00 73.12 232 ASN A O 1
ATOM 1931 N N . VAL A 1 233 ? -27.420 -6.139 23.683 1.00 76.94 233 VAL A N 1
ATOM 1932 C CA . VAL A 1 233 ? -27.050 -5.972 25.097 1.00 76.94 233 VAL A CA 1
ATOM 1933 C C . VAL A 1 233 ? -27.872 -6.922 25.963 1.00 76.94 233 VAL A C 1
ATOM 1935 O O . VAL A 1 233 ? -28.993 -6.610 26.346 1.00 76.94 233 VAL A O 1
ATOM 1938 N N . GLU A 1 234 ? -27.292 -8.075 26.296 1.00 75.44 234 GLU A N 1
ATOM 1939 C CA . GLU A 1 234 ? -27.939 -9.075 27.161 1.00 75.44 234 GLU A CA 1
ATOM 1940 C C . GLU A 1 234 ? -27.876 -8.689 28.648 1.00 75.44 234 GLU A C 1
ATOM 1942 O O . GLU A 1 234 ? -28.844 -8.861 29.383 1.00 75.44 234 GLU A O 1
ATOM 1947 N N . ASN A 1 235 ? -26.742 -8.137 29.105 1.00 83.38 235 ASN A N 1
ATOM 1948 C CA . ASN A 1 235 ? -26.528 -7.765 30.506 1.00 83.38 235 ASN A CA 1
ATOM 1949 C C . ASN A 1 235 ? -25.774 -6.430 30.639 1.00 83.38 235 ASN A C 1
ATOM 1951 O O . ASN A 1 235 ? -24.553 -6.356 30.493 1.00 83.38 235 ASN A O 1
ATOM 1955 N N . ILE A 1 236 ? -26.514 -5.369 30.972 1.00 83.06 236 ILE A N 1
ATOM 1956 C CA . ILE A 1 236 ? -25.992 -3.997 31.109 1.00 83.06 236 ILE A CA 1
ATOM 1957 C C . ILE A 1 236 ? -24.973 -3.869 32.248 1.00 83.06 236 ILE A C 1
ATOM 1959 O O . ILE A 1 236 ? -24.011 -3.112 32.124 1.00 83.06 236 ILE A O 1
ATOM 1963 N N . ASN A 1 237 ? -25.154 -4.593 33.355 1.00 84.50 237 ASN A N 1
ATOM 1964 C CA . ASN A 1 237 ? -24.251 -4.495 34.504 1.00 84.50 237 ASN A CA 1
ATOM 1965 C C . ASN A 1 237 ? -22.889 -5.119 34.190 1.00 84.50 237 ASN A C 1
ATOM 1967 O O . ASN A 1 237 ? -21.854 -4.522 34.496 1.00 84.50 237 ASN A O 1
ATOM 1971 N N . LEU A 1 238 ? -22.891 -6.273 33.515 1.00 86.50 238 LEU A N 1
ATOM 1972 C CA . LEU A 1 238 ? -21.668 -6.890 33.007 1.00 86.50 238 LEU A CA 1
ATOM 1973 C C . LEU A 1 238 ? -20.968 -5.956 32.014 1.00 86.50 238 LEU A C 1
ATOM 1975 O O . LEU A 1 238 ? -19.783 -5.678 32.174 1.00 86.50 238 LEU A O 1
ATOM 1979 N N . LEU A 1 239 ? -21.711 -5.390 31.058 1.00 88.69 239 LEU A N 1
ATOM 1980 C CA . LEU A 1 239 ? -21.170 -4.453 30.071 1.00 88.69 239 LEU A CA 1
ATOM 1981 C C . LEU A 1 239 ? -20.501 -3.234 30.728 1.00 88.69 239 LEU A C 1
ATOM 1983 O O . LEU A 1 239 ? -19.400 -2.846 30.346 1.00 88.69 239 LEU A O 1
ATOM 1987 N N . LYS A 1 240 ? -21.138 -2.641 31.747 1.00 88.69 240 LYS A N 1
ATOM 1988 C CA . LYS A 1 240 ? -20.563 -1.522 32.511 1.00 88.69 240 LYS A CA 1
ATOM 1989 C C . LYS A 1 240 ? -19.268 -1.917 33.220 1.00 88.69 240 LYS A C 1
ATOM 1991 O O . LYS A 1 240 ? -18.322 -1.133 33.219 1.00 88.69 240 LYS A O 1
ATOM 1996 N N . SER A 1 241 ? -19.205 -3.120 33.793 1.00 89.56 241 SER A N 1
ATOM 1997 C CA . SER A 1 241 ? -17.972 -3.645 34.392 1.00 89.56 241 SER A CA 1
ATOM 1998 C C . SER A 1 241 ? -16.866 -3.803 33.344 1.00 89.56 241 SER A C 1
ATOM 2000 O O . SER A 1 241 ? -15.750 -3.329 33.560 1.00 89.56 241 SER A O 1
ATOM 2002 N N . GLU A 1 242 ? -17.180 -4.369 32.175 1.00 92.38 242 GLU A N 1
ATOM 2003 C CA . GLU A 1 242 ? -16.220 -4.504 31.075 1.00 92.38 242 GLU A CA 1
ATOM 2004 C C . GLU A 1 242 ? -15.686 -3.147 30.601 1.00 92.38 242 GLU A C 1
ATOM 2006 O O . GLU A 1 242 ? -14.475 -2.996 30.440 1.00 92.38 242 GLU A O 1
ATOM 2011 N N . ILE A 1 243 ? -16.559 -2.145 30.443 1.00 93.50 243 ILE A N 1
ATOM 2012 C CA . ILE A 1 243 ? -16.166 -0.769 30.102 1.00 93.50 243 ILE A CA 1
ATOM 2013 C C . ILE A 1 243 ? -15.242 -0.202 31.189 1.00 93.50 243 ILE A C 1
ATOM 2015 O O . ILE A 1 243 ? -14.176 0.344 30.893 1.00 93.50 243 ILE A O 1
ATOM 2019 N N . ASN A 1 244 ? -15.596 -0.356 32.465 1.00 92.88 244 ASN A N 1
ATOM 2020 C CA . ASN A 1 244 ? -14.798 0.162 33.577 1.00 92.88 244 ASN A CA 1
ATOM 2021 C C . ASN A 1 244 ? -13.400 -0.468 33.664 1.00 92.88 244 ASN A C 1
ATOM 2023 O O . ASN A 1 244 ? -12.466 0.226 34.063 1.00 92.88 244 ASN A O 1
ATOM 2027 N N . ASN A 1 245 ? -13.228 -1.699 33.184 1.00 94.38 245 ASN A N 1
ATOM 2028 C CA . ASN A 1 245 ? -11.938 -2.391 33.154 1.00 94.38 245 ASN A CA 1
ATOM 2029 C C . ASN A 1 245 ? -11.013 -1.966 31.997 1.00 94.38 245 ASN A C 1
ATOM 2031 O O . ASN A 1 245 ? -9.845 -2.356 31.985 1.00 94.38 245 ASN A O 1
ATOM 2035 N N . LEU A 1 246 ? -11.500 -1.183 31.026 1.00 95.44 246 LEU A N 1
ATOM 2036 C CA . LEU A 1 246 ? -10.662 -0.654 29.946 1.00 95.44 246 LEU A CA 1
ATOM 2037 C C . LEU A 1 246 ? -9.724 0.446 30.465 1.00 95.44 246 LEU A C 1
ATOM 2039 O O . LEU A 1 246 ? -10.168 1.375 31.147 1.00 95.44 246 LEU A O 1
ATOM 2043 N N . THR A 1 247 ? -8.449 0.371 30.088 1.00 94.69 247 THR A N 1
ATOM 2044 C CA . THR A 1 247 ? -7.414 1.365 30.440 1.00 94.69 247 THR A CA 1
ATOM 2045 C C . THR A 1 247 ? -7.351 2.549 29.470 1.00 94.69 247 THR A C 1
ATOM 2047 O O . THR A 1 247 ? -6.780 3.586 29.794 1.00 94.69 247 THR A O 1
ATOM 2050 N N . ILE A 1 248 ? -7.962 2.416 28.290 1.00 95.81 248 ILE A N 1
ATOM 2051 C CA . ILE A 1 248 ? -8.031 3.456 27.255 1.00 95.81 248 ILE A CA 1
ATOM 2052 C C . ILE A 1 248 ? -9.241 4.386 27.444 1.00 95.81 248 ILE A C 1
ATOM 2054 O O . ILE A 1 248 ? -10.145 4.105 28.237 1.00 95.81 248 ILE A O 1
ATOM 2058 N N . LYS A 1 249 ? -9.286 5.494 26.686 1.00 96.50 249 LYS A N 1
ATOM 2059 C CA . LYS A 1 249 ? -10.423 6.432 26.700 1.00 96.50 249 LYS A CA 1
ATOM 2060 C C . LYS A 1 249 ? -11.723 5.694 26.369 1.00 96.50 249 LYS A C 1
ATOM 2062 O O . LYS A 1 249 ? -11.763 4.875 25.457 1.00 96.50 249 LYS A O 1
ATOM 2067 N N . LYS A 1 250 ? -12.787 5.995 27.112 1.00 96.06 250 LYS A N 1
ATOM 2068 C CA . LYS A 1 250 ? -14.046 5.230 27.078 1.00 96.06 250 LYS A CA 1
ATOM 2069 C C . LYS A 1 250 ? -15.303 6.063 27.291 1.00 96.06 250 LYS A C 1
ATOM 2071 O O . LYS A 1 250 ? -16.374 5.518 27.551 1.00 96.06 250 LYS A O 1
ATOM 2076 N N . ASN A 1 251 ? -15.194 7.380 27.161 1.00 94.88 251 ASN A N 1
ATOM 2077 C CA . ASN A 1 251 ? -16.288 8.315 27.410 1.00 94.88 251 ASN A CA 1
ATOM 2078 C C . ASN A 1 251 ? -17.437 8.089 26.416 1.00 94.88 251 ASN A C 1
ATOM 2080 O O . ASN A 1 251 ? -18.614 8.166 26.781 1.00 94.88 251 ASN A O 1
ATOM 2084 N N . ARG A 1 252 ? -17.117 7.734 25.163 1.00 92.56 252 ARG A N 1
ATOM 2085 C CA . ARG A 1 252 ? -18.135 7.379 24.166 1.00 92.56 252 ARG A CA 1
ATOM 2086 C C . ARG A 1 252 ? -18.878 6.104 24.564 1.00 92.56 252 ARG A C 1
ATOM 2088 O O . ARG A 1 252 ? -20.096 6.073 24.442 1.00 92.56 252 ARG A O 1
ATOM 2095 N N . LEU A 1 253 ? -18.189 5.074 25.058 1.00 93.06 253 LEU A N 1
ATOM 2096 C CA . LEU A 1 253 ? -18.859 3.840 25.493 1.00 93.06 253 LEU A CA 1
ATOM 2097 C C . LEU A 1 253 ? -19.758 4.078 26.706 1.00 93.06 253 LEU A C 1
ATOM 2099 O O . LEU A 1 253 ? -20.886 3.595 26.714 1.00 93.06 253 LEU A O 1
ATOM 2103 N N . ILE A 1 254 ? -19.290 4.857 27.686 1.00 92.62 254 ILE A N 1
ATOM 2104 C CA . ILE A 1 254 ? -20.077 5.221 28.873 1.00 92.62 254 ILE A CA 1
ATOM 2105 C C . ILE A 1 254 ? -21.374 5.927 28.452 1.00 92.62 254 ILE A C 1
ATOM 2107 O O . ILE A 1 254 ? -22.460 5.451 28.778 1.00 92.62 254 ILE A O 1
ATOM 2111 N N . SER A 1 255 ? -21.274 6.988 27.644 1.00 90.19 255 SER A N 1
ATOM 2112 C CA . SER A 1 255 ? -22.452 7.739 27.172 1.00 90.19 255 SER A CA 1
ATOM 2113 C C . SER A 1 255 ? -23.420 6.904 26.320 1.00 90.19 255 SER A C 1
ATOM 2115 O O . SER A 1 255 ? -24.632 7.117 26.353 1.00 90.19 255 SER A O 1
ATOM 2117 N N . LEU A 1 256 ? -22.920 5.928 25.555 1.00 88.75 256 LEU A N 1
ATOM 2118 C CA . LEU A 1 256 ? -23.775 4.997 24.816 1.00 88.75 256 LEU A CA 1
ATOM 2119 C C . LEU A 1 256 ? -24.467 3.989 25.742 1.00 88.75 256 LEU A C 1
ATOM 2121 O O . LEU A 1 256 ? -25.650 3.715 25.549 1.00 88.75 256 LEU A O 1
ATOM 2125 N N . ALA A 1 257 ? -23.769 3.468 26.751 1.00 88.12 257 ALA A N 1
ATOM 2126 C CA . ALA A 1 257 ? -24.313 2.504 27.705 1.00 88.12 257 ALA A CA 1
ATOM 2127 C C . ALA A 1 257 ? -25.375 3.114 28.642 1.00 88.12 257 ALA A C 1
ATOM 2129 O O . ALA A 1 257 ? -26.299 2.417 29.068 1.00 88.12 257 ALA A O 1
ATOM 2130 N N . GLU A 1 258 ? -25.299 4.415 28.936 1.00 86.50 258 GLU A N 1
ATOM 2131 C CA . GLU A 1 258 ? -26.316 5.132 29.721 1.00 86.50 258 GLU A CA 1
ATOM 2132 C C . GLU A 1 258 ? -27.710 5.063 29.090 1.00 86.50 258 GLU A C 1
ATOM 2134 O O . GLU A 1 258 ? -28.696 4.923 29.812 1.00 86.50 258 GLU A O 1
ATOM 2139 N N . LYS A 1 259 ? -27.804 5.048 27.753 1.00 84.06 259 LYS A N 1
ATOM 2140 C CA . LYS A 1 259 ? -29.083 4.922 27.026 1.00 84.06 259 LYS A CA 1
ATOM 2141 C C . LYS A 1 259 ? -29.837 3.630 27.337 1.00 84.06 259 LYS A C 1
ATOM 2143 O O . LYS A 1 259 ? -31.053 3.591 27.182 1.00 84.06 259 LYS A O 1
ATOM 2148 N N . TYR A 1 260 ? -29.118 2.593 27.753 1.00 78.44 260 TYR A N 1
ATOM 2149 C CA . TYR A 1 260 ? -29.673 1.284 28.076 1.00 78.44 260 TYR A CA 1
ATOM 2150 C C . TYR A 1 260 ? -29.958 1.120 29.572 1.00 78.44 260 TYR A C 1
ATOM 2152 O O . TYR A 1 260 ? -30.552 0.128 29.975 1.00 78.44 260 TYR A O 1
ATOM 2160 N N . SER A 1 261 ? -29.567 2.078 30.419 1.00 66.12 261 SER A N 1
ATOM 2161 C CA . SER A 1 261 ? -29.903 2.017 31.843 1.00 66.12 261 SER A CA 1
ATOM 2162 C C . SER A 1 261 ? -31.382 2.374 32.054 1.00 66.12 261 SER A C 1
ATOM 2164 O O . SER A 1 261 ? -31.857 3.337 31.447 1.00 66.12 261 SER A O 1
ATOM 2166 N N . PRO A 1 262 ? -32.126 1.648 32.910 1.00 55.56 262 PRO A N 1
ATOM 2167 C CA . PRO A 1 262 ? -33.494 2.026 33.246 1.00 55.56 262 PRO A CA 1
ATOM 2168 C C . PRO A 1 262 ? -33.491 3.435 33.854 1.00 55.56 262 PRO A C 1
ATOM 2170 O O . PRO A 1 262 ? -32.784 3.699 34.827 1.00 55.56 262 PRO A O 1
ATOM 2173 N N . LYS A 1 263 ? -34.238 4.363 33.241 1.00 50.91 263 LYS A N 1
ATOM 2174 C CA . LYS A 1 263 ? -34.357 5.746 33.722 1.00 50.91 263 LYS A CA 1
ATOM 2175 C C . LYS A 1 263 ? -34.940 5.748 35.137 1.00 50.91 263 LYS A C 1
ATOM 2177 O O . LYS A 1 263 ? -36.036 5.237 35.342 1.00 50.91 263 LYS A O 1
ATOM 2182 N N . ALA A 1 264 ? -34.254 6.396 36.077 1.00 38.41 264 ALA A N 1
ATOM 2183 C CA . ALA A 1 264 ? -34.899 6.913 37.276 1.00 38.41 264 ALA A CA 1
ATOM 2184 C C . ALA A 1 264 ? -35.858 8.039 36.852 1.00 38.41 264 ALA A C 1
ATOM 2186 O O . ALA A 1 264 ? -35.471 8.979 36.157 1.00 38.41 264 ALA A O 1
ATOM 2187 N N . THR A 1 265 ? -37.128 7.890 37.204 1.00 35.41 265 THR A N 1
ATOM 2188 C CA . THR A 1 265 ? -38.227 8.792 36.856 1.00 35.41 265 THR A CA 1
ATOM 2189 C C . THR A 1 265 ? -38.142 10.094 37.657 1.00 35.41 265 THR A C 1
ATOM 2191 O O . THR A 1 265 ? -38.041 10.052 38.878 1.00 35.41 265 THR A O 1
ATOM 2194 N N . THR A 1 266 ? -38.256 11.247 36.997 1.00 29.81 266 THR A N 1
ATOM 2195 C CA . THR A 1 266 ? -38.752 12.522 37.568 1.00 29.81 266 THR A CA 1
ATOM 2196 C C . THR A 1 266 ? -39.274 13.409 36.413 1.00 29.81 266 THR A C 1
ATOM 2198 O O . THR A 1 266 ? -38.889 13.184 35.263 1.00 29.81 266 THR A O 1
ATOM 2201 N N . PRO A 1 267 ? -40.250 14.312 36.654 1.00 35.81 267 PRO A N 1
ATOM 2202 C CA . PRO A 1 267 ? -41.378 14.549 35.748 1.00 35.81 267 PRO A CA 1
ATOM 2203 C C . PRO A 1 267 ? -41.115 15.589 34.653 1.00 35.81 267 PRO A C 1
ATOM 2205 O O . PRO A 1 267 ? -40.434 16.589 34.867 1.00 35.81 267 PRO A O 1
ATOM 2208 N N . LEU A 1 268 ? -41.749 15.374 33.496 1.00 29.66 268 LEU A N 1
ATOM 2209 C CA . LEU A 1 268 ? -41.859 16.341 32.404 1.00 29.66 268 LEU A CA 1
ATOM 2210 C C . LEU A 1 268 ? -42.905 17.415 32.750 1.00 29.66 268 LEU A C 1
ATOM 2212 O O . LEU A 1 268 ? -44.077 17.095 32.942 1.00 29.66 268 LEU A O 1
ATOM 2216 N N . LEU A 1 269 ? -42.497 18.684 32.740 1.00 29.16 269 LEU A N 1
ATOM 2217 C CA . LEU A 1 269 ? -43.392 19.826 32.544 1.00 29.16 269 LEU A CA 1
ATOM 2218 C C . LEU A 1 269 ? -43.459 20.136 31.041 1.00 29.16 269 LEU A C 1
ATOM 2220 O O . LEU A 1 269 ? -42.439 20.347 30.388 1.00 29.16 269 LEU A O 1
ATOM 2224 N N . THR A 1 270 ? -44.672 20.132 30.495 1.00 32.97 270 THR A N 1
ATOM 2225 C CA . THR A 1 270 ? -45.023 20.598 29.142 1.00 32.97 270 THR A CA 1
ATOM 2226 C C . THR A 1 270 ? -44.970 22.123 29.031 1.00 32.97 270 THR A C 1
ATOM 2228 O O . THR A 1 270 ? -45.220 22.805 30.025 1.00 32.97 270 THR A O 1
ATOM 2231 N N . PRO A 1 271 ? -44.830 22.665 27.805 1.00 28.23 271 PRO A N 1
ATOM 2232 C CA . PRO A 1 271 ? -45.844 23.632 27.372 1.00 28.23 271 PRO A CA 1
ATOM 2233 C C . PRO A 1 271 ? -46.379 23.462 25.935 1.00 28.23 271 PRO A C 1
ATOM 2235 O O . PRO A 1 271 ? -45.664 23.148 24.987 1.00 28.23 271 PRO A O 1
ATOM 2238 N N . GLN A 1 272 ? -47.696 23.685 25.886 1.00 25.56 272 GLN A N 1
ATOM 2239 C CA . GLN A 1 272 ? -48.630 24.206 24.877 1.00 25.56 272 GLN A CA 1
ATOM 2240 C C . GLN A 1 272 ? -48.238 24.387 23.396 1.00 25.56 272 GLN A C 1
ATOM 2242 O O . GLN A 1 272 ? -47.263 25.028 23.021 1.00 25.56 272 GLN A O 1
ATOM 2247 N N . LYS A 1 273 ? -49.168 23.895 22.564 1.00 26.58 273 LYS A N 1
ATOM 2248 C CA . LYS A 1 273 ? -49.443 24.277 21.175 1.00 26.58 273 LYS A CA 1
ATOM 2249 C C . LYS A 1 273 ? -50.379 25.486 21.168 1.00 26.58 273 LYS A C 1
ATOM 2251 O O . LYS A 1 273 ? -51.470 25.361 21.716 1.00 26.58 273 LYS A O 1
ATOM 2256 N N . ASP A 1 274 ? -50.031 26.513 20.403 1.00 24.69 274 ASP A N 1
ATOM 2257 C CA . ASP A 1 274 ? -51.002 27.451 19.840 1.00 24.69 274 ASP A CA 1
ATOM 2258 C C . ASP A 1 274 ? -51.142 27.219 18.332 1.00 24.69 274 ASP A C 1
ATOM 2260 O O . ASP A 1 274 ? -50.173 26.955 17.614 1.00 24.69 274 ASP A O 1
ATOM 2264 N N . LYS A 1 275 ? -52.392 27.259 17.869 1.00 31.12 275 LYS A N 1
ATOM 2265 C CA . LYS A 1 275 ? -52.778 27.352 16.460 1.00 31.12 275 LYS A CA 1
ATOM 2266 C C . LYS A 1 275 ? -53.066 28.820 16.171 1.00 31.12 275 LYS A C 1
ATOM 2268 O O . LYS A 1 275 ? -53.842 29.400 16.915 1.00 31.12 275 LYS A O 1
ATOM 2273 N N . GLU A 1 276 ? -52.645 29.324 15.014 1.00 24.02 276 GLU A N 1
ATOM 2274 C CA . GLU A 1 276 ? -53.561 30.129 14.205 1.00 24.02 276 GLU A CA 1
ATOM 2275 C C . GLU A 1 276 ? -53.203 30.149 12.716 1.00 24.02 276 GLU A C 1
ATOM 2277 O O . GLU A 1 276 ? -52.060 29.969 12.302 1.00 24.02 276 GLU A O 1
ATOM 2282 N N . ASN A 1 277 ? -54.271 30.264 11.930 1.00 26.84 277 ASN A N 1
ATOM 2283 C CA . ASN A 1 277 ? -54.374 30.130 10.484 1.00 26.84 277 ASN A CA 1
ATOM 2284 C C . ASN A 1 277 ? -53.955 31.418 9.752 1.00 26.84 277 ASN A C 1
ATOM 2286 O O . ASN A 1 277 ? -54.164 32.507 10.266 1.00 26.84 277 ASN A O 1
ATOM 2290 N N . GLN A 1 278 ? -53.552 31.313 8.481 1.00 26.69 278 GLN A N 1
ATOM 2291 C CA . GLN A 1 278 ? -54.399 31.664 7.324 1.00 26.69 278 GLN A CA 1
ATOM 2292 C C . GLN A 1 278 ? -53.578 31.662 6.026 1.00 26.69 278 GLN A C 1
ATOM 2294 O O . GLN A 1 278 ? -52.545 32.311 5.888 1.00 26.69 278 GLN A O 1
ATOM 2299 N N . VAL A 1 279 ? -54.080 30.893 5.060 1.00 30.25 279 VAL A N 1
ATOM 2300 C CA . VAL A 1 279 ? -53.541 30.725 3.710 1.00 30.25 279 VAL A CA 1
ATOM 2301 C C . VAL A 1 279 ? -54.084 31.842 2.823 1.00 30.25 279 VAL A C 1
ATOM 2303 O O . VAL A 1 279 ? -55.296 31.988 2.683 1.00 30.25 279 VAL A O 1
ATOM 2306 N N . LYS A 1 280 ? -53.186 32.593 2.179 1.00 30.66 280 LYS A N 1
ATOM 2307 C CA . LYS A 1 280 ? -53.516 33.514 1.086 1.00 30.66 280 LYS A CA 1
ATOM 2308 C C . LYS A 1 280 ? -53.120 32.844 -0.230 1.00 30.66 280 LYS A C 1
ATOM 2310 O O . LYS A 1 280 ? -51.953 32.542 -0.454 1.00 30.66 280 LYS A O 1
ATOM 2315 N N . HIS A 1 281 ? -54.116 32.542 -1.056 1.00 39.94 281 HIS A N 1
ATOM 2316 C CA . HIS A 1 281 ? -53.962 31.814 -2.312 1.00 39.94 281 HIS A CA 1
ATOM 2317 C C . HIS A 1 281 ? -53.371 32.734 -3.392 1.00 39.94 281 HIS A C 1
ATOM 2319 O O . HIS A 1 281 ? -54.004 33.715 -3.779 1.00 39.94 281 HIS A O 1
ATOM 2325 N N . SER A 1 282 ? -52.190 32.400 -3.916 1.00 43.25 282 SER A N 1
ATOM 2326 C CA . SER A 1 282 ? -51.689 32.940 -5.183 1.00 43.25 282 SER A CA 1
ATOM 2327 C C . SER A 1 282 ? -51.096 31.809 -6.031 1.00 43.25 282 SER A C 1
ATOM 2329 O O . SER A 1 282 ? -50.143 31.144 -5.648 1.00 43.25 282 SER A O 1
ATOM 2331 N N . ASN A 1 283 ? -51.739 31.546 -7.173 1.00 59.72 283 ASN A N 1
ATOM 2332 C CA . ASN A 1 283 ? -51.325 30.658 -8.269 1.00 59.72 283 ASN A CA 1
ATOM 2333 C C . ASN A 1 283 ? -50.594 29.352 -7.890 1.00 59.72 283 ASN A C 1
ATOM 2335 O O . ASN A 1 283 ? -49.534 29.019 -8.421 1.00 59.72 283 ASN A O 1
ATOM 2339 N N . ASN A 1 284 ? -51.243 28.543 -7.047 1.00 58.94 284 ASN A N 1
ATOM 2340 C CA . ASN A 1 284 ? -50.732 27.247 -6.590 1.00 58.94 284 ASN A CA 1
ATOM 2341 C C . ASN A 1 284 ? -50.675 26.165 -7.679 1.00 58.94 284 ASN A C 1
ATOM 2343 O O . ASN A 1 284 ? -50.050 25.140 -7.448 1.00 58.94 284 ASN A O 1
ATOM 2347 N N . ILE A 1 285 ? -51.302 26.341 -8.847 1.00 65.25 285 ILE A N 1
ATOM 2348 C CA . ILE A 1 285 ? -51.377 25.272 -9.860 1.00 65.25 285 ILE A CA 1
ATOM 2349 C C . ILE A 1 285 ? -49.982 24.917 -10.389 1.00 65.25 285 ILE A C 1
ATOM 2351 O O . ILE A 1 285 ? -49.662 23.739 -10.494 1.00 65.25 285 ILE A O 1
ATOM 2355 N N . LEU A 1 286 ? -49.117 25.907 -10.636 1.00 62.53 286 LEU A N 1
ATOM 2356 C CA . LEU A 1 286 ? -47.758 25.661 -11.128 1.00 62.53 286 LEU A CA 1
ATOM 2357 C C . LEU A 1 286 ? -46.856 25.041 -10.045 1.00 62.53 286 LEU A C 1
ATOM 2359 O O . LEU A 1 286 ? -46.054 24.163 -10.343 1.00 62.53 286 LEU A O 1
ATOM 2363 N N . ILE A 1 287 ? -47.041 25.436 -8.779 1.00 71.50 287 ILE A N 1
ATOM 2364 C CA . ILE A 1 287 ? -46.336 24.861 -7.620 1.00 71.50 287 ILE A CA 1
ATOM 2365 C C . ILE A 1 287 ? -46.795 23.423 -7.367 1.00 71.50 287 ILE A C 1
ATOM 2367 O O . ILE A 1 287 ? -45.962 22.558 -7.129 1.00 71.50 287 ILE A O 1
ATOM 2371 N N . ILE A 1 288 ? -48.098 23.147 -7.461 1.00 77.75 288 ILE A N 1
ATOM 2372 C CA . ILE A 1 288 ? -48.667 21.799 -7.340 1.00 77.75 288 ILE A CA 1
ATOM 2373 C C . ILE A 1 288 ? -48.169 20.921 -8.492 1.00 77.75 288 ILE A C 1
ATOM 2375 O O . ILE A 1 288 ? -47.741 19.797 -8.243 1.00 77.75 288 ILE A O 1
ATOM 2379 N N . LEU A 1 289 ? -48.141 21.433 -9.728 1.00 71.69 289 LEU A N 1
ATOM 2380 C CA . LEU A 1 289 ? -47.598 20.716 -10.886 1.00 71.69 289 LEU A CA 1
ATOM 2381 C C . LEU A 1 289 ? -46.101 20.413 -10.706 1.00 71.69 289 LEU A C 1
ATOM 2383 O O . LEU A 1 289 ? -45.662 19.298 -10.980 1.00 71.69 289 LEU A O 1
ATOM 2387 N N . LEU A 1 290 ? -45.332 21.371 -10.177 1.00 76.88 290 LEU A N 1
ATOM 2388 C CA . LEU A 1 290 ? -43.920 21.188 -9.840 1.00 76.88 290 LEU A CA 1
ATOM 2389 C C . LEU A 1 290 ? -43.740 20.160 -8.716 1.00 76.88 290 LEU A C 1
ATOM 2391 O O . LEU A 1 290 ? -42.827 19.345 -8.784 1.00 76.88 290 LEU A O 1
ATOM 2395 N N . PHE A 1 291 ? -44.623 20.147 -7.715 1.00 81.06 291 PHE A N 1
ATOM 2396 C CA . PHE A 1 291 ? -44.604 19.166 -6.629 1.00 81.06 291 PHE A CA 1
ATOM 2397 C C . PHE A 1 291 ? -44.936 17.759 -7.133 1.00 81.06 291 PHE A C 1
ATOM 2399 O O . PHE A 1 291 ? -44.270 16.801 -6.752 1.00 81.06 291 PHE A O 1
ATOM 2406 N N . ILE A 1 292 ? -45.913 17.630 -8.033 1.00 79.12 292 ILE A N 1
ATOM 2407 C CA . ILE A 1 292 ? -46.257 16.366 -8.698 1.00 79.12 292 ILE A CA 1
ATOM 2408 C C . ILE A 1 292 ? -45.077 15.877 -9.546 1.00 79.12 292 ILE A C 1
ATOM 2410 O O . ILE A 1 292 ? -44.723 14.701 -9.476 1.00 79.12 292 ILE A O 1
ATOM 2414 N N . LEU A 1 293 ? -44.417 16.773 -10.287 1.00 79.12 293 LEU A N 1
ATOM 2415 C CA . LEU A 1 293 ? -43.217 16.449 -11.059 1.00 79.12 293 LEU A CA 1
ATOM 2416 C C . LEU A 1 293 ? -42.058 16.025 -10.146 1.00 79.12 293 LEU A C 1
ATOM 2418 O O . LEU A 1 293 ? -41.371 15.047 -10.434 1.00 79.12 293 LEU A O 1
ATOM 2422 N N . LEU A 1 294 ? -41.874 16.706 -9.014 1.00 80.12 294 LEU A N 1
ATOM 2423 C CA . LEU A 1 294 ? -40.882 16.349 -8.005 1.00 80.12 294 LEU A CA 1
ATOM 2424 C C . LEU A 1 294 ? -41.176 14.957 -7.428 1.00 80.12 294 LEU A C 1
ATOM 2426 O O . LEU A 1 294 ? -40.280 14.124 -7.348 1.00 80.12 294 LEU A O 1
ATOM 2430 N N . ILE A 1 295 ? -42.433 14.656 -7.096 1.00 79.50 295 ILE A N 1
ATOM 2431 C CA . ILE A 1 295 ? -42.856 13.331 -6.617 1.00 79.50 295 ILE A CA 1
ATOM 2432 C C . ILE A 1 295 ? -42.582 12.256 -7.679 1.00 79.50 295 ILE A C 1
ATOM 2434 O O . ILE A 1 295 ? -42.062 11.187 -7.349 1.00 79.50 295 ILE A O 1
ATOM 2438 N N . LEU A 1 296 ? -42.861 12.547 -8.954 1.00 77.50 296 LEU A N 1
ATOM 2439 C CA . LEU A 1 296 ? -42.577 11.649 -10.074 1.00 77.50 296 LEU A CA 1
ATOM 2440 C C . LEU A 1 296 ? -41.069 11.367 -10.192 1.00 77.50 296 LEU A C 1
ATOM 2442 O O . LEU A 1 296 ? -40.664 10.210 -10.302 1.00 77.50 296 LEU A O 1
ATOM 2446 N N . ILE A 1 297 ? -40.235 12.402 -10.088 1.00 76.75 297 ILE A N 1
ATOM 2447 C CA . ILE A 1 297 ? -38.767 12.310 -10.108 1.00 76.75 297 ILE A CA 1
ATOM 2448 C C . ILE A 1 297 ? -38.255 11.492 -8.908 1.00 76.75 297 ILE A C 1
ATOM 2450 O O . ILE A 1 297 ? -37.462 10.565 -9.070 1.00 76.75 297 ILE A O 1
ATOM 2454 N N . PHE A 1 298 ? -38.757 11.748 -7.701 1.00 75.38 298 PHE A N 1
ATOM 2455 C CA . PHE A 1 298 ? -38.376 11.009 -6.489 1.00 75.38 298 PHE A CA 1
ATOM 2456 C C . PHE A 1 298 ? -38.871 9.548 -6.478 1.00 75.38 298 PHE A C 1
ATOM 2458 O O . PHE A 1 298 ? -38.351 8.709 -5.721 1.00 75.38 298 PHE A O 1
ATOM 2465 N N . SER A 1 299 ? -39.838 9.204 -7.337 1.00 78.75 299 SER A N 1
ATOM 2466 C CA . SER A 1 299 ? -40.294 7.822 -7.516 1.00 78.75 299 SER A CA 1
ATOM 2467 C C . SER A 1 299 ? -39.181 6.923 -8.075 1.00 78.75 299 SER A C 1
ATOM 2469 O O . SER A 1 299 ? -39.070 5.757 -7.675 1.00 78.75 299 SER A O 1
ATOM 2471 N N . PHE A 1 300 ? -38.281 7.476 -8.897 1.00 85.06 300 PHE A N 1
ATOM 2472 C CA . PHE A 1 300 ? -37.175 6.733 -9.489 1.00 85.06 300 PHE A CA 1
ATOM 2473 C C . PHE A 1 300 ? -36.103 6.406 -8.446 1.00 85.06 300 PHE A C 1
ATOM 2475 O O . PHE A 1 300 ? -35.508 7.276 -7.808 1.00 85.06 300 PHE A O 1
ATOM 2482 N N . ARG A 1 301 ? -35.813 5.106 -8.300 1.00 86.69 301 ARG A N 1
ATOM 2483 C CA . ARG A 1 301 ? -34.851 4.588 -7.310 1.00 86.69 301 ARG A CA 1
ATOM 2484 C C . ARG A 1 301 ? -33.444 5.164 -7.501 1.00 86.69 301 ARG A C 1
ATOM 2486 O O . ARG A 1 301 ? -32.782 5.449 -6.511 1.00 86.69 301 ARG A O 1
ATOM 2493 N N . ILE A 1 302 ? -33.020 5.373 -8.751 1.00 86.56 302 ILE A N 1
ATOM 2494 C CA . ILE A 1 302 ? -31.700 5.934 -9.072 1.00 86.56 302 ILE A CA 1
ATOM 2495 C C . ILE A 1 302 ? -31.572 7.393 -8.615 1.00 86.56 302 ILE A C 1
ATOM 2497 O O . ILE A 1 302 ? -30.566 7.770 -8.024 1.00 86.56 302 ILE A O 1
ATOM 2501 N N . ILE A 1 303 ? -32.628 8.187 -8.799 1.00 84.88 303 ILE A N 1
ATOM 2502 C CA . ILE A 1 303 ? -32.659 9.601 -8.413 1.00 84.88 303 ILE A CA 1
ATOM 2503 C C . ILE A 1 303 ? -32.616 9.705 -6.888 1.00 84.88 303 ILE A C 1
ATOM 2505 O O . ILE A 1 303 ? -31.800 10.430 -6.324 1.00 84.88 303 ILE A O 1
ATOM 2509 N N . ARG A 1 304 ? -33.408 8.877 -6.204 1.00 89.69 304 ARG A N 1
ATOM 2510 C CA . ARG A 1 304 ? -33.404 8.785 -4.741 1.00 89.69 304 ARG A CA 1
ATOM 2511 C C . ARG A 1 304 ? -32.049 8.359 -4.169 1.00 89.69 304 ARG A C 1
ATOM 2513 O O . ARG A 1 304 ? -31.632 8.897 -3.148 1.00 89.69 304 ARG A O 1
ATOM 2520 N N . PHE A 1 305 ? -31.365 7.421 -4.827 1.00 92.06 305 PHE A N 1
ATOM 2521 C CA . PHE A 1 305 ? -30.009 7.020 -4.457 1.00 92.06 305 PHE A CA 1
ATOM 2522 C C . PHE A 1 305 ? -29.047 8.213 -4.492 1.00 92.06 305 PHE A C 1
ATOM 2524 O O . PHE A 1 305 ? -28.410 8.487 -3.476 1.00 92.06 305 PHE A O 1
ATOM 2531 N N . TYR A 1 306 ? -28.978 8.940 -5.613 1.00 88.56 306 TYR A N 1
ATOM 2532 C CA . TYR A 1 306 ? -28.072 10.085 -5.741 1.00 88.56 306 TYR A CA 1
ATOM 2533 C C . TYR A 1 306 ? -28.377 11.175 -4.716 1.00 88.56 306 TYR A C 1
ATOM 2535 O O . TYR A 1 306 ? -27.453 11.710 -4.116 1.00 88.56 306 TYR A O 1
ATOM 2543 N N . ILE A 1 307 ? -29.655 11.437 -4.436 1.00 85.38 307 ILE A N 1
ATOM 2544 C CA . ILE A 1 307 ? -30.064 12.385 -3.394 1.00 85.38 307 ILE A CA 1
ATOM 2545 C C . ILE A 1 307 ? -29.515 11.950 -2.030 1.00 85.38 307 ILE A C 1
ATOM 2547 O O . ILE A 1 307 ? -28.791 12.708 -1.389 1.00 85.38 307 ILE A O 1
ATOM 2551 N N . PHE A 1 308 ? -29.791 10.720 -1.588 1.00 88.19 308 PHE A N 1
ATOM 2552 C CA . PHE A 1 308 ? -29.295 10.239 -0.292 1.00 88.19 308 PHE A CA 1
ATOM 2553 C C . PHE A 1 308 ? -27.770 10.224 -0.209 1.00 88.19 308 PHE A C 1
ATOM 2555 O O . PHE A 1 308 ? -27.213 10.548 0.840 1.00 88.19 308 PHE A O 1
ATOM 2562 N N . TYR A 1 309 ? -27.103 9.888 -1.309 1.00 86.38 309 TYR A N 1
ATOM 2563 C CA . TYR A 1 309 ? -25.652 9.887 -1.390 1.00 86.38 309 TYR A CA 1
ATOM 2564 C C . TYR A 1 309 ? -25.074 11.305 -1.250 1.00 86.38 309 TYR A C 1
ATOM 2566 O O . TYR A 1 309 ? -24.205 11.529 -0.409 1.00 86.38 309 TYR A O 1
ATOM 2574 N N . SER A 1 310 ? -25.613 12.284 -1.984 1.00 85.06 310 SER A N 1
ATOM 2575 C CA . SER A 1 310 ? -25.189 13.690 -1.916 1.00 85.06 310 SER A CA 1
ATOM 2576 C C . SER A 1 310 ? -25.444 14.336 -0.552 1.00 85.06 310 SER A C 1
ATOM 2578 O O . SER A 1 310 ? -24.647 15.159 -0.115 1.00 85.06 310 SER A O 1
ATOM 2580 N N . PHE A 1 311 ? -26.5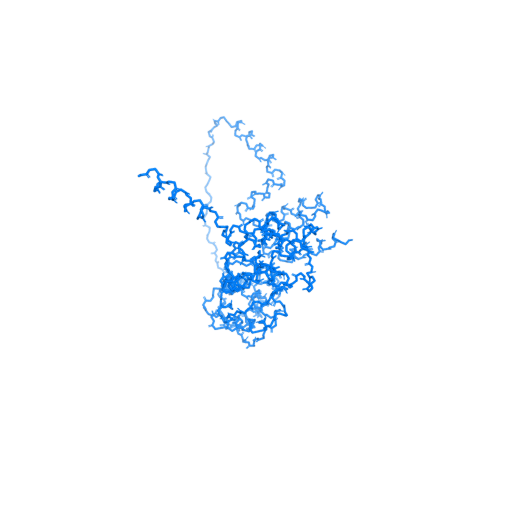07 13.938 0.156 1.00 81.44 311 PHE A N 1
ATOM 2581 C CA . PHE A 1 311 ? -26.787 14.395 1.525 1.00 81.44 311 PHE A CA 1
ATOM 2582 C C . PHE A 1 311 ? -25.991 13.641 2.609 1.00 81.44 311 PHE A C 1
ATOM 2584 O O . PHE A 1 311 ? -26.183 13.891 3.798 1.00 81.44 311 PHE A O 1
ATOM 2591 N N . GLY A 1 312 ? -25.109 12.705 2.236 1.00 81.00 312 GLY A N 1
ATOM 2592 C CA . GLY A 1 312 ? -24.292 11.944 3.187 1.00 81.00 312 GLY A CA 1
ATOM 2593 C C . GLY A 1 312 ? -25.071 10.900 3.998 1.00 81.00 312 GLY A C 1
ATOM 2594 O O . GLY A 1 312 ? -24.549 10.360 4.975 1.00 81.00 312 GLY A O 1
ATOM 2595 N N . LEU A 1 313 ? -26.301 10.566 3.596 1.00 89.94 313 LEU A N 1
ATOM 2596 C CA . LEU A 1 313 ? -27.149 9.544 4.219 1.00 89.94 313 LEU A CA 1
ATOM 2597 C C . LEU A 1 313 ? -26.768 8.148 3.704 1.00 89.94 313 LEU A C 1
ATOM 2599 O O . LEU A 1 313 ? -27.553 7.453 3.055 1.00 89.94 313 LEU A O 1
ATOM 2603 N N . LYS A 1 314 ? -25.528 7.742 3.984 1.00 86.06 314 LYS A N 1
ATOM 2604 C CA . LYS A 1 314 ? -24.860 6.593 3.350 1.00 86.06 314 LYS A CA 1
ATOM 2605 C C . LYS A 1 314 ? -25.601 5.265 3.530 1.00 86.06 314 LYS A C 1
ATOM 2607 O O . LYS A 1 314 ? -25.739 4.509 2.574 1.00 86.06 314 LYS A O 1
ATOM 2612 N N . THR A 1 315 ? -26.169 5.009 4.709 1.00 88.81 315 THR A N 1
ATOM 2613 C CA . THR A 1 315 ? -26.963 3.793 4.980 1.00 88.81 315 THR A CA 1
ATOM 2614 C C . THR A 1 315 ? -28.238 3.726 4.133 1.00 88.81 315 THR A C 1
ATOM 2616 O O . THR A 1 315 ? -28.592 2.666 3.614 1.00 88.81 315 THR A O 1
ATOM 2619 N N . LEU A 1 316 ? -28.927 4.857 3.944 1.00 90.88 316 LEU A N 1
ATOM 2620 C CA . LEU A 1 316 ? -30.111 4.947 3.085 1.00 90.88 316 LEU A CA 1
ATOM 2621 C C . LEU A 1 316 ? -29.738 4.866 1.605 1.00 90.88 316 LEU A C 1
ATOM 2623 O O . LEU A 1 316 ? -30.464 4.231 0.835 1.00 90.88 316 LEU A O 1
ATOM 2627 N N . ALA A 1 317 ? -28.608 5.458 1.212 1.00 91.62 317 ALA A N 1
ATOM 2628 C CA . ALA A 1 317 ? -28.072 5.344 -0.138 1.00 91.62 317 ALA A CA 1
ATOM 2629 C C . ALA A 1 317 ? -27.777 3.875 -0.483 1.00 91.62 317 ALA A C 1
ATOM 2631 O O . ALA A 1 317 ? -28.307 3.377 -1.476 1.00 91.62 317 ALA A O 1
ATOM 2632 N N . ALA A 1 318 ? -27.057 3.153 0.382 1.00 92.94 318 ALA A N 1
ATOM 2633 C CA . ALA A 1 318 ? -26.747 1.734 0.202 1.00 92.94 318 ALA A CA 1
ATOM 2634 C C . ALA A 1 318 ? -28.016 0.865 0.120 1.00 92.94 318 ALA A C 1
ATOM 2636 O O . ALA A 1 318 ? -28.202 0.116 -0.838 1.00 92.94 318 ALA A O 1
ATOM 2637 N N . LYS A 1 319 ? -28.969 1.034 1.051 1.00 94.81 319 LYS A N 1
ATOM 2638 C CA . LYS A 1 319 ? -30.256 0.305 1.025 1.00 94.81 319 LYS A CA 1
ATOM 2639 C C . LYS A 1 319 ? -31.099 0.615 -0.216 1.00 94.81 319 LYS A C 1
ATOM 2641 O O . LYS A 1 319 ? -31.817 -0.254 -0.709 1.00 94.81 319 LYS A O 1
ATOM 2646 N N . THR A 1 320 ? -31.041 1.845 -0.721 1.00 94.25 320 THR A N 1
ATOM 2647 C CA . THR A 1 320 ? -31.755 2.239 -1.946 1.00 94.25 320 THR A CA 1
ATOM 2648 C C . THR A 1 320 ? -31.086 1.647 -3.181 1.00 94.25 320 THR A C 1
ATOM 2650 O O . THR A 1 320 ? -31.787 1.153 -4.064 1.00 94.25 320 THR A O 1
ATOM 2653 N N . TYR A 1 321 ? -29.752 1.636 -3.213 1.00 95.31 321 TYR A N 1
ATOM 2654 C CA . TYR A 1 321 ? -28.969 1.048 -4.295 1.00 95.31 321 TYR A CA 1
ATOM 2655 C C . TYR A 1 321 ? -29.102 -0.479 -4.343 1.00 95.31 321 TYR A C 1
ATOM 2657 O O . TYR A 1 321 ? -29.219 -1.030 -5.432 1.00 95.31 321 TYR A O 1
ATOM 2665 N N . LYS A 1 322 ? -29.243 -1.164 -3.197 1.00 96.50 322 LYS A N 1
ATOM 2666 C CA . LYS A 1 322 ? -29.566 -2.605 -3.144 1.00 96.50 322 LYS A CA 1
ATOM 2667 C C . LYS A 1 322 ? -30.778 -2.957 -4.011 1.00 96.50 322 LYS A C 1
ATOM 2669 O O . LYS A 1 322 ? -30.716 -3.854 -4.841 1.00 96.50 322 LYS A O 1
ATOM 2674 N N . LYS A 1 323 ? -31.853 -2.169 -3.912 1.00 94.38 323 LYS A N 1
ATOM 2675 C CA . LYS A 1 323 ? -33.079 -2.347 -4.716 1.00 94.38 323 LYS A CA 1
ATOM 2676 C C . LYS A 1 323 ? -32.890 -2.090 -6.216 1.00 94.38 323 LYS A C 1
ATOM 2678 O O . LYS A 1 323 ? -33.826 -2.307 -6.991 1.00 94.38 323 LYS A O 1
ATOM 2683 N N . ILE A 1 324 ? -31.758 -1.512 -6.615 1.00 92.50 324 ILE A N 1
ATOM 2684 C CA . ILE A 1 324 ? -31.343 -1.341 -8.011 1.00 92.50 324 ILE A CA 1
ATOM 2685 C C . ILE A 1 324 ? -30.587 -2.596 -8.460 1.00 92.50 324 ILE A C 1
ATOM 2687 O O . ILE A 1 324 ? -30.887 -3.107 -9.535 1.00 92.50 324 ILE A O 1
ATOM 2691 N N . VAL A 1 325 ? -29.685 -3.118 -7.622 1.00 93.62 325 VAL A N 1
ATOM 2692 C CA . VAL A 1 325 ? -28.948 -4.372 -7.865 1.00 93.62 325 VAL A CA 1
ATOM 2693 C C . VAL A 1 325 ? -29.888 -5.577 -7.955 1.00 93.62 325 VAL A C 1
ATOM 2695 O O . VAL A 1 325 ? -29.760 -6.377 -8.869 1.00 93.62 325 VAL A O 1
ATOM 2698 N N . GLU A 1 326 ? -30.923 -5.650 -7.113 1.00 91.75 326 GLU A N 1
ATOM 2699 C CA . GLU A 1 326 ? -31.948 -6.713 -7.152 1.00 91.75 326 GLU A CA 1
ATOM 2700 C C . GLU A 1 326 ? -32.673 -6.837 -8.508 1.00 91.75 326 GLU A C 1
ATOM 2702 O O . GLU A 1 326 ? -33.257 -7.878 -8.797 1.00 91.75 326 GLU A O 1
ATOM 2707 N N . LYS A 1 327 ? -32.666 -5.789 -9.346 1.00 89.94 327 LYS A N 1
ATOM 2708 C CA . LYS A 1 327 ? -33.251 -5.839 -10.698 1.00 89.94 327 LYS A CA 1
ATOM 2709 C C . LYS A 1 327 ? -32.311 -6.423 -11.750 1.00 89.94 327 LYS A C 1
ATOM 2711 O O . LYS A 1 327 ? -32.765 -6.716 -12.850 1.00 89.94 327 LYS A O 1
ATOM 2716 N N . ASP A 1 328 ? -31.027 -6.533 -11.438 1.00 85.62 328 ASP A N 1
ATOM 2717 C CA . ASP A 1 328 ? -29.996 -7.052 -12.330 1.00 85.62 328 ASP A CA 1
ATOM 2718 C C . ASP A 1 328 ? -28.962 -7.856 -11.517 1.00 85.62 328 ASP A C 1
ATOM 2720 O O . ASP A 1 328 ? -27.848 -7.378 -11.280 1.00 85.62 328 ASP A O 1
ATOM 2724 N N . PRO A 1 329 ? -29.347 -9.056 -11.032 1.00 86.38 329 PRO A N 1
ATOM 2725 C CA . PRO A 1 329 ? -28.590 -9.796 -10.015 1.00 86.38 329 PRO A CA 1
ATOM 2726 C C . PRO A 1 329 ? -27.292 -10.445 -10.511 1.00 86.38 329 PRO A C 1
ATOM 2728 O O . PRO A 1 329 ? -26.602 -11.093 -9.731 1.00 86.38 329 PRO A O 1
ATOM 2731 N N . MET A 1 330 ? -26.988 -10.362 -11.809 1.00 88.44 330 MET A N 1
ATOM 2732 C CA . MET A 1 330 ? -25.768 -10.943 -12.391 1.00 88.44 330 MET A CA 1
ATOM 2733 C C . MET A 1 330 ? -24.741 -9.874 -12.774 1.00 88.44 330 MET A C 1
ATOM 2735 O O . MET A 1 330 ? -23.674 -10.186 -13.295 1.00 88.44 330 MET A O 1
ATOM 2739 N N . ASN A 1 331 ? -25.045 -8.601 -12.522 1.00 87.31 331 ASN A N 1
ATOM 2740 C CA . ASN A 1 331 ? -24.192 -7.494 -12.915 1.00 87.31 331 ASN A CA 1
ATOM 2741 C C . ASN A 1 331 ? -23.112 -7.226 -11.864 1.00 87.31 331 ASN A C 1
ATOM 2743 O O . ASN A 1 331 ? -23.363 -6.618 -10.820 1.00 87.31 331 ASN A O 1
ATOM 2747 N N . GLU A 1 332 ? -21.895 -7.663 -12.175 1.00 87.62 332 GLU A N 1
ATOM 2748 C CA . GLU A 1 332 ? -20.736 -7.547 -11.292 1.00 87.62 332 GLU A CA 1
ATOM 2749 C C . GLU A 1 332 ? -20.485 -6.109 -10.817 1.00 87.62 332 GLU A C 1
ATOM 2751 O O . GLU A 1 332 ? -20.283 -5.876 -9.624 1.00 87.62 332 GLU A O 1
ATOM 2756 N N . GLU A 1 333 ? -20.530 -5.132 -11.724 1.00 85.44 333 GLU A N 1
ATOM 2757 C CA . GLU A 1 333 ? -20.235 -3.732 -11.401 1.00 85.44 333 GLU A CA 1
ATOM 2758 C C . GLU A 1 333 ? -21.230 -3.160 -10.388 1.00 85.44 333 GLU A C 1
ATOM 2760 O O . GLU A 1 333 ? -20.854 -2.407 -9.485 1.00 85.44 333 GLU A O 1
ATOM 2765 N N . LYS A 1 334 ? -22.505 -3.550 -10.494 1.00 90.06 334 LYS A N 1
ATOM 2766 C CA . LYS A 1 334 ? -23.552 -3.140 -9.551 1.00 90.06 334 LYS A CA 1
ATOM 2767 C C . LYS A 1 334 ? -23.337 -3.750 -8.170 1.00 90.06 334 LYS A C 1
ATOM 2769 O O . LYS A 1 334 ? -23.485 -3.035 -7.177 1.00 90.06 334 LYS A O 1
ATOM 2774 N N . HIS A 1 335 ? -22.943 -5.019 -8.100 1.00 91.69 335 HIS A N 1
ATOM 2775 C CA . HIS A 1 335 ? -22.580 -5.668 -6.838 1.00 91.69 335 HIS A CA 1
ATOM 2776 C C . HIS A 1 335 ? -21.330 -5.034 -6.212 1.00 91.69 335 HIS A C 1
ATOM 2778 O O . HIS A 1 335 ? -21.316 -4.755 -5.013 1.00 91.69 335 HIS A O 1
ATOM 2784 N N . LEU A 1 336 ? -20.316 -4.696 -7.016 1.00 88.38 336 LEU A N 1
ATOM 2785 C CA . LEU A 1 336 ? -19.119 -3.996 -6.540 1.00 88.38 336 LEU A CA 1
ATOM 2786 C C . LEU A 1 336 ? -19.466 -2.615 -5.981 1.00 88.38 336 LEU A C 1
ATOM 2788 O O . LEU A 1 336 ? -19.018 -2.246 -4.893 1.00 88.38 336 LEU A O 1
ATOM 2792 N N . LYS A 1 337 ? -20.299 -1.857 -6.699 1.00 91.00 337 LYS A N 1
ATOM 2793 C CA . LYS A 1 337 ? -20.740 -0.536 -6.250 1.00 91.00 337 LYS A CA 1
ATOM 2794 C C . LYS A 1 337 ? -21.563 -0.625 -4.967 1.00 91.00 337 LYS A C 1
ATOM 2796 O O . LYS A 1 337 ? -21.407 0.221 -4.090 1.00 91.00 337 LYS A O 1
ATOM 2801 N N . LEU A 1 338 ? -22.409 -1.645 -4.832 1.00 95.25 338 LEU A N 1
ATOM 2802 C CA . LEU A 1 338 ? -23.170 -1.891 -3.611 1.00 95.25 338 LEU A CA 1
ATOM 2803 C C . LEU A 1 338 ? -22.256 -2.240 -2.428 1.00 95.25 338 LEU A C 1
ATOM 2805 O O . LEU A 1 338 ? -22.442 -1.674 -1.353 1.00 95.25 338 LEU A O 1
ATOM 2809 N N . ALA A 1 339 ? -21.237 -3.078 -2.637 1.00 90.50 339 ALA A N 1
ATOM 2810 C CA . ALA A 1 339 ? -20.243 -3.404 -1.616 1.00 90.50 339 ALA A CA 1
ATOM 2811 C C . ALA A 1 339 ? -19.510 -2.149 -1.111 1.00 90.50 339 ALA A C 1
ATOM 2813 O O . ALA A 1 339 ? -19.432 -1.917 0.094 1.00 90.50 339 ALA A O 1
ATOM 2814 N N . GLN A 1 340 ? -19.065 -1.279 -2.022 1.00 89.12 340 GLN A N 1
ATOM 2815 C CA . GLN A 1 340 ? -18.439 0.006 -1.678 1.00 89.12 340 GLN A CA 1
ATOM 2816 C C . GLN A 1 340 ? -19.390 0.926 -0.903 1.00 89.12 340 GLN A C 1
ATOM 2818 O O . GLN A 1 340 ? -19.002 1.528 0.095 1.00 89.12 340 GLN A O 1
ATOM 2823 N N . LEU A 1 341 ? -20.656 1.020 -1.321 1.00 91.56 341 LEU A N 1
ATOM 2824 C CA . LEU A 1 341 ? -21.661 1.817 -0.611 1.00 91.56 341 LEU A CA 1
ATOM 2825 C C . LEU A 1 341 ? -21.923 1.279 0.799 1.00 91.56 341 LEU A C 1
ATOM 2827 O O . LEU A 1 341 ? -22.117 2.066 1.727 1.00 91.56 341 LEU A O 1
ATOM 2831 N N . TYR A 1 342 ? -21.911 -0.042 0.972 1.00 94.12 342 TYR A N 1
ATOM 2832 C CA . TYR A 1 342 ? -21.982 -0.668 2.284 1.00 94.12 342 TYR A CA 1
ATOM 2833 C C . TYR A 1 342 ? -20.754 -0.346 3.142 1.00 94.12 342 TYR A C 1
ATOM 2835 O O . TYR A 1 342 ? -20.924 0.039 4.298 1.00 94.12 342 TYR A O 1
ATOM 2843 N N . GLU A 1 343 ? -19.540 -0.387 2.590 1.00 83.81 343 GLU A N 1
ATOM 2844 C CA . GLU A 1 343 ? -18.326 0.034 3.306 1.00 83.81 343 GLU A CA 1
ATOM 2845 C C . GLU A 1 343 ? -18.389 1.498 3.741 1.00 83.81 343 GLU A C 1
ATOM 2847 O O . GLU A 1 343 ? -18.117 1.823 4.898 1.00 83.81 343 GLU A O 1
ATOM 2852 N N . GLU A 1 344 ? -18.787 2.387 2.834 1.00 87.44 344 GLU A N 1
ATOM 2853 C CA . GLU A 1 344 ? -18.931 3.810 3.120 1.00 87.44 344 GLU A CA 1
ATOM 2854 C C . GLU A 1 344 ? -19.985 4.075 4.204 1.00 87.44 344 GLU A C 1
ATOM 2856 O O . GLU A 1 344 ? -19.840 5.017 4.991 1.00 87.44 344 GLU A O 1
ATOM 2861 N N . ALA A 1 345 ? -21.030 3.246 4.254 1.00 86.25 345 ALA A N 1
ATOM 2862 C CA . ALA A 1 345 ? -22.090 3.276 5.253 1.00 86.25 345 ALA A CA 1
ATOM 2863 C C . ALA A 1 345 ? -21.729 2.576 6.578 1.00 86.25 345 ALA A C 1
ATOM 2865 O O . ALA A 1 345 ? -22.532 2.626 7.510 1.00 86.25 345 ALA A O 1
ATOM 2866 N N . GLY A 1 346 ? -20.557 1.935 6.679 1.00 83.81 346 GLY A N 1
ATOM 2867 C CA . GLY A 1 346 ? -20.137 1.153 7.848 1.00 83.81 346 GLY A CA 1
ATOM 2868 C C . GLY A 1 346 ? -20.796 -0.230 7.972 1.00 83.81 346 GLY A C 1
ATOM 2869 O O . GLY A 1 346 ? -20.662 -0.880 9.005 1.00 83.81 346 GLY A O 1
ATOM 2870 N N . MET A 1 347 ? -21.494 -0.688 6.932 1.00 91.44 347 MET A N 1
ATOM 2871 C CA . MET A 1 347 ? -22.213 -1.966 6.841 1.00 91.44 347 MET A CA 1
ATOM 2872 C C . MET A 1 347 ? -21.287 -3.071 6.308 1.00 91.44 347 MET A C 1
ATOM 2874 O O . MET A 1 347 ? -21.441 -3.586 5.204 1.00 91.44 347 MET A O 1
ATOM 2878 N N . TYR A 1 348 ? -20.234 -3.381 7.059 1.00 78.44 348 TYR A N 1
ATOM 2879 C CA . TYR A 1 348 ? -19.133 -4.205 6.547 1.00 78.44 348 TYR A CA 1
ATOM 2880 C C . TYR A 1 348 ? -19.492 -5.678 6.315 1.00 78.44 348 TYR A C 1
ATOM 2882 O O . TYR A 1 348 ? -18.849 -6.330 5.494 1.00 78.44 348 TYR A O 1
ATOM 2890 N N . TYR A 1 349 ? -20.485 -6.211 7.031 1.00 80.00 349 TYR A N 1
ATOM 2891 C CA . TYR A 1 349 ? -20.936 -7.588 6.826 1.00 80.00 349 TYR A CA 1
ATOM 2892 C C . TYR A 1 349 ? -21.607 -7.725 5.459 1.00 80.00 349 TYR A C 1
ATOM 2894 O O . TYR A 1 349 ? -21.220 -8.572 4.659 1.00 80.00 349 TYR A O 1
ATOM 2902 N N . GLU A 1 350 ? -22.524 -6.813 5.153 1.00 91.50 350 GLU A N 1
ATOM 2903 C CA . GLU A 1 350 ? -23.207 -6.741 3.869 1.00 91.50 350 GLU A CA 1
ATOM 2904 C C . GLU A 1 350 ? -22.219 -6.458 2.733 1.00 91.50 350 GLU A C 1
ATOM 2906 O O . GLU A 1 350 ? -22.298 -7.087 1.683 1.00 91.50 350 GLU A O 1
ATOM 2911 N N . ALA A 1 351 ? -21.217 -5.598 2.951 1.00 89.19 351 ALA A N 1
ATOM 2912 C CA . ALA A 1 351 ? -20.142 -5.405 1.976 1.00 89.19 351 ALA A CA 1
ATOM 2913 C C . ALA A 1 351 ? -19.399 -6.717 1.665 1.00 89.19 351 ALA A C 1
ATOM 2915 O O . ALA A 1 351 ? -19.146 -7.035 0.503 1.00 89.19 351 ALA A O 1
ATOM 2916 N N . LEU A 1 352 ? -19.071 -7.502 2.697 1.00 84.06 352 LEU A N 1
ATOM 2917 C CA . LEU A 1 352 ? -18.387 -8.785 2.541 1.00 84.06 352 LEU A CA 1
ATOM 2918 C C . LEU A 1 352 ? -19.250 -9.823 1.810 1.00 84.06 352 LEU A C 1
ATOM 2920 O O . LEU A 1 352 ? -18.723 -10.579 0.991 1.00 84.06 352 LEU A O 1
ATOM 2924 N N . GLU A 1 353 ? -20.555 -9.865 2.078 1.00 90.88 353 GLU A N 1
ATOM 2925 C CA . GLU A 1 353 ? -21.490 -10.728 1.348 1.00 90.88 353 GLU A CA 1
ATOM 2926 C C . GLU A 1 353 ? -21.506 -10.406 -0.148 1.00 90.88 353 GLU A C 1
ATOM 2928 O O . GLU A 1 353 ? -21.390 -11.321 -0.970 1.00 90.88 353 GLU A O 1
ATOM 2933 N N . GLU A 1 354 ? -21.562 -9.121 -0.501 1.00 89.94 354 GLU A N 1
ATOM 2934 C CA . GLU A 1 354 ? -21.529 -8.666 -1.892 1.00 89.94 354 GLU A CA 1
ATOM 2935 C C . GLU A 1 354 ? -20.196 -9.018 -2.574 1.00 89.94 354 GLU A C 1
ATOM 2937 O O . GLU A 1 354 ? -20.188 -9.548 -3.686 1.00 89.94 354 GLU A O 1
ATOM 2942 N N . TYR A 1 355 ? -19.057 -8.849 -1.892 1.00 85.19 355 TYR A N 1
ATOM 2943 C CA . TYR A 1 355 ? -17.757 -9.278 -2.429 1.00 85.19 355 TYR A CA 1
ATOM 2944 C C . TYR A 1 355 ? -17.673 -10.790 -2.668 1.00 85.19 355 TYR A C 1
ATOM 2946 O O . TYR A 1 355 ? -17.124 -11.241 -3.678 1.00 85.19 355 TYR A O 1
ATOM 2954 N N . ASN A 1 356 ? -18.234 -11.592 -1.764 1.00 84.94 356 ASN A N 1
ATOM 2955 C CA . ASN A 1 356 ? -18.302 -13.041 -1.942 1.00 84.94 356 ASN A CA 1
ATOM 2956 C C . ASN A 1 356 ? -19.242 -13.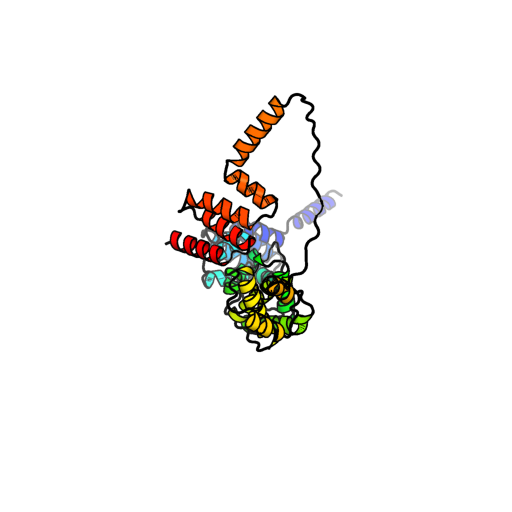430 -3.091 1.00 84.94 356 ASN A C 1
ATOM 2958 O O . ASN A 1 356 ? -19.011 -14.434 -3.767 1.00 84.94 356 ASN A O 1
ATOM 2962 N N . LEU A 1 357 ? -20.301 -12.654 -3.326 1.00 88.94 357 LEU A N 1
ATOM 2963 C CA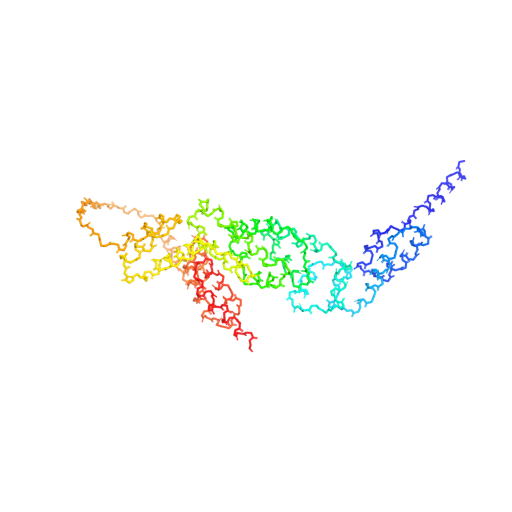 . LEU A 1 357 ? -21.211 -12.848 -4.450 1.00 88.94 357 LEU A CA 1
ATOM 2964 C C . LEU A 1 357 ? -20.510 -12.553 -5.781 1.00 88.94 357 LEU A C 1
ATOM 2966 O O . LEU A 1 357 ? -20.525 -13.414 -6.656 1.00 88.94 357 LEU A O 1
ATOM 2970 N N . ILE A 1 358 ? -19.776 -11.443 -5.886 1.00 88.00 358 ILE A N 1
ATOM 2971 C CA . ILE A 1 358 ? -18.931 -11.117 -7.052 1.00 88.00 358 ILE A CA 1
ATOM 2972 C C . ILE A 1 358 ? -17.960 -12.256 -7.373 1.00 88.00 358 ILE A C 1
ATOM 2974 O O . ILE A 1 358 ? -17.828 -12.660 -8.525 1.00 88.00 358 ILE A O 1
ATOM 2978 N N . LYS A 1 359 ? -17.302 -12.823 -6.353 1.00 77.88 359 LYS A N 1
ATOM 2979 C CA . LYS A 1 359 ? -16.380 -13.952 -6.542 1.00 77.88 359 LYS A CA 1
ATOM 2980 C C . LYS A 1 359 ? -17.079 -15.194 -7.106 1.00 77.88 359 LYS A C 1
ATOM 2982 O O . LYS A 1 359 ? -16.468 -15.911 -7.889 1.00 77.88 359 LYS A O 1
ATOM 2987 N N . ARG A 1 360 ? -18.333 -15.446 -6.713 1.00 83.88 360 ARG A N 1
ATOM 2988 C CA . ARG A 1 360 ? -19.147 -16.557 -7.235 1.00 83.88 360 ARG A CA 1
ATOM 2989 C C . ARG A 1 360 ? -19.622 -16.321 -8.666 1.00 83.88 360 ARG A C 1
ATOM 2991 O O . ARG A 1 360 ? -19.750 -17.292 -9.387 1.00 83.88 360 ARG A O 1
ATOM 2998 N N . LEU A 1 361 ? -19.848 -15.070 -9.073 1.00 80.88 361 LEU A N 1
ATOM 2999 C CA . LEU A 1 361 ? -20.244 -14.724 -10.446 1.00 80.88 361 LEU A CA 1
ATOM 3000 C C . LEU A 1 361 ? -19.113 -14.910 -11.477 1.00 80.88 361 LEU A C 1
ATOM 3002 O O . LEU A 1 361 ? -19.388 -14.950 -12.670 1.00 80.88 361 LEU A O 1
ATOM 3006 N N . LYS A 1 362 ? -17.851 -14.994 -11.030 1.00 66.75 362 LYS A N 1
ATOM 3007 C CA . LYS A 1 362 ? -16.664 -15.173 -11.891 1.00 66.75 362 LYS A CA 1
ATOM 3008 C C . LYS A 1 362 ? -16.283 -16.630 -12.165 1.00 66.75 362 LYS A C 1
ATOM 3010 O O . LYS A 1 362 ? -15.332 -16.863 -12.908 1.00 66.75 362 LYS A O 1
ATOM 3015 N N . ILE A 1 363 ? -16.953 -17.571 -11.508 1.00 49.78 363 ILE A N 1
ATOM 3016 C CA . ILE A 1 363 ? -16.803 -19.020 -11.697 1.00 49.78 363 ILE A CA 1
ATOM 3017 C C . ILE A 1 363 ? -17.960 -19.462 -12.580 1.00 49.78 363 ILE A C 1
ATOM 3019 O O . ILE A 1 363 ? -17.699 -20.251 -13.513 1.00 49.78 363 ILE A O 1
#

Secondary structure (DSSP, 8-state):
-HHHHHHHHHHHHHHTT---HHHHHHHTTT-HHHHHHHHHHHHHH-TT-TTHHHHHHHHHHHHHHTT-GGGHHHHHT-HHHHHHHHHH----HHHHHHHHHH-THHHHHHHHHHHS--TTTHHHHHGGGGT------HHHHHHHHHHHHHH-GGG--HHHHHHHTT-TTHHHHHHHHHHHHHHTTTTS-GGGHHHHHHHHHHHHHTT-----HHHHHHHHHHHHHHHHHTT--S-HHHHHHHHHT--S--HHHHHHHHTTSPPPP-PPPP-------------HHHHHHHHHHHHHHHHSHHHHHHHHHHTT-HHHHHHHHHHHHTTSTT-HHHHHHHHHHHHHTT-HHHHHHHHHHHHHHT-